Protein AF-A0A4V1WMA1-F1 (afdb_monomer_lite)

pLDDT: mean 70.3, std 22.21, range [37.41, 98.38]

Secondary structure (DSSP, 8-state):
-HHHHHHHHHHHHHHHHHHHHHHHHHHHHHHHHHHHHHHHHHHHHHHHHHHHHHHHHHHHHHHHHHHHHS-HHHHHHHHHHS-GGGHHHHHHHHHHHHTHHHHHHH----------------------------------------------------------------------------------

Organism: Alternaria alternata (NCBI:txid5599)

Foldseek 3Di:
DVVVVVVVVVVVVVVVVVVVVVVVVVVVVVVVVVVVVVVVVVVVVVVVVVVVVVVVVVVLVVVLVVLCPDDPVVNVVVLVVDPPVCNVVSVVSNVVCVPVVCVVVVPDPDDDDDDDDDDDDDDDDDDDDDDDDDDDDDDDDDDDDPDDDDDDDDDDDDDPDPPPDPDPDDDDDDDDDDDDDDDDDDDD

Radius of gyration: 40.9 Å; chains: 1; bounding box: 59×103×130 Å

Structure (mmCIF, N/CA/C/O backbone):
data_AF-A0A4V1WMA1-F1
#
_entry.id   AF-A0A4V1WMA1-F1
#
loop_
_atom_site.group_PDB
_atom_site.id
_atom_site.type_symbol
_atom_site.label_atom_id
_atom_site.label_alt_id
_atom_site.label_comp_id
_atom_site.label_asym_id
_atom_site.label_entity_id
_atom_site.label_seq_id
_atom_site.pdbx_PDB_ins_code
_atom_site.Cartn_x
_atom_site.Cartn_y
_atom_site.Cartn_z
_atom_site.occupancy
_atom_site.B_iso_or_equiv
_atom_site.auth_seq_id
_atom_site.auth_comp_id
_atom_site.auth_asym_id
_atom_site.auth_atom_id
_atom_site.pdbx_PDB_model_num
ATOM 1 N N . MET A 1 1 ? 30.259 -1.701 -61.313 1.00 63.50 1 MET A N 1
ATOM 2 C CA . MET A 1 1 ? 28.932 -1.577 -60.671 1.00 63.50 1 MET A CA 1
ATOM 3 C C . MET A 1 1 ? 28.841 -2.384 -59.375 1.00 63.50 1 MET A C 1
ATOM 5 O O . MET A 1 1 ? 28.648 -1.763 -58.346 1.00 63.50 1 MET A O 1
ATOM 9 N N . ALA A 1 2 ? 29.121 -3.696 -59.353 1.00 82.12 2 ALA A N 1
ATOM 10 C CA . ALA A 1 2 ? 28.972 -4.526 -58.140 1.00 82.12 2 ALA A CA 1
ATOM 11 C C . ALA A 1 2 ? 29.712 -4.043 -56.864 1.00 82.12 2 ALA A C 1
ATOM 13 O O . ALA A 1 2 ? 29.161 -4.135 -55.771 1.00 82.12 2 ALA A O 1
ATOM 14 N N . CYS A 1 3 ? 30.933 -3.502 -56.976 1.00 87.00 3 CYS A N 1
ATOM 15 C CA . CYS A 1 3 ? 31.682 -3.020 -55.804 1.00 87.00 3 CYS A CA 1
ATOM 16 C C . CYS A 1 3 ? 31.090 -1.745 -55.182 1.00 87.00 3 CYS A C 1
ATOM 18 O O . CYS A 1 3 ? 31.170 -1.555 -53.973 1.00 87.00 3 CYS A O 1
ATOM 20 N N . GLU A 1 4 ? 30.496 -0.874 -55.998 1.00 91.19 4 GLU A N 1
ATOM 21 C CA . GLU A 1 4 ? 29.894 0.375 -55.524 1.00 91.19 4 GLU A CA 1
ATOM 22 C C . GLU A 1 4 ? 28.575 0.099 -54.794 1.00 91.19 4 GLU A C 1
ATOM 24 O O . GLU A 1 4 ? 28.323 0.656 -53.728 1.00 91.19 4 GLU A O 1
ATOM 29 N N . ASP A 1 5 ? 27.772 -0.829 -55.319 1.00 93.69 5 ASP A N 1
ATOM 30 C CA . ASP A 1 5 ? 26.532 -1.268 -54.676 1.00 93.69 5 ASP A CA 1
ATOM 31 C C . ASP A 1 5 ? 26.807 -1.998 -53.357 1.00 93.69 5 ASP A C 1
ATOM 33 O O . ASP A 1 5 ? 26.099 -1.789 -52.369 1.00 93.69 5 ASP A O 1
ATOM 37 N N . PHE A 1 6 ? 27.870 -2.810 -53.310 1.00 92.81 6 PHE A N 1
ATOM 38 C CA . PHE A 1 6 ? 28.337 -3.424 -52.069 1.00 92.81 6 PHE A CA 1
ATOM 39 C C . PHE A 1 6 ? 28.750 -2.366 -51.038 1.00 92.81 6 PHE A C 1
ATOM 41 O O . PHE A 1 6 ? 28.281 -2.413 -49.902 1.00 92.81 6 PHE A O 1
ATOM 48 N N . ALA A 1 7 ? 29.563 -1.382 -51.434 1.00 94.19 7 ALA A N 1
ATOM 49 C CA . ALA A 1 7 ? 30.006 -0.315 -50.538 1.00 94.19 7 ALA A CA 1
ATOM 50 C C . ALA A 1 7 ? 28.827 0.508 -49.991 1.00 94.19 7 ALA A C 1
ATOM 52 O O . ALA A 1 7 ? 28.778 0.784 -48.793 1.00 94.19 7 ALA A O 1
ATOM 53 N N . LYS A 1 8 ? 27.840 0.841 -50.833 1.00 94.94 8 LYS A N 1
ATOM 54 C CA . LYS A 1 8 ? 26.621 1.550 -50.408 1.00 94.94 8 LYS A CA 1
ATOM 55 C C . LYS A 1 8 ? 25.816 0.747 -49.389 1.00 94.94 8 LYS A C 1
ATOM 57 O O . LYS A 1 8 ? 25.424 1.298 -48.363 1.00 94.94 8 LYS A O 1
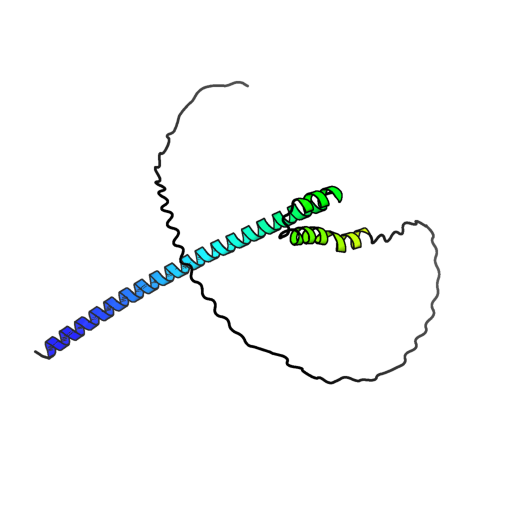ATOM 62 N N . ARG A 1 9 ? 25.601 -0.550 -49.637 1.00 95.19 9 ARG A N 1
ATOM 63 C CA . ARG A 1 9 ? 24.884 -1.430 -48.696 1.00 95.19 9 ARG A CA 1
ATOM 64 C C . ARG A 1 9 ? 25.627 -1.562 -47.373 1.00 95.19 9 ARG A C 1
ATOM 66 O O . ARG A 1 9 ? 25.014 -1.405 -46.327 1.00 95.19 9 ARG A O 1
ATOM 73 N N . PHE A 1 10 ? 26.939 -1.779 -47.421 1.00 95.12 10 PHE A N 1
ATOM 74 C CA . PHE A 1 10 ? 27.767 -1.902 -46.226 1.00 95.12 10 PHE A CA 1
ATOM 75 C C . PHE A 1 10 ? 27.739 -0.628 -45.367 1.00 95.12 10 PHE A C 1
ATOM 77 O O . PHE A 1 10 ? 27.522 -0.706 -44.160 1.00 95.12 10 PHE A O 1
ATOM 84 N N . LEU A 1 11 ? 27.880 0.550 -45.985 1.00 95.94 11 LEU A N 1
ATOM 85 C CA . LEU A 1 11 ? 27.784 1.830 -45.278 1.00 95.94 11 LEU A CA 1
ATOM 86 C C . LEU A 1 11 ? 26.381 2.074 -44.704 1.00 95.94 11 LEU A C 1
ATOM 88 O O . LEU A 1 11 ? 26.272 2.554 -43.579 1.00 95.94 11 LEU A O 1
ATOM 92 N N . SER A 1 12 ? 25.319 1.700 -45.427 1.00 95.69 12 SER A N 1
ATOM 93 C CA . SER A 1 12 ? 23.941 1.776 -44.916 1.00 95.69 12 SER A CA 1
ATOM 94 C C . SER A 1 12 ? 23.766 0.926 -43.659 1.00 95.69 12 SER A C 1
ATOM 96 O O . SER A 1 12 ? 23.258 1.416 -42.654 1.00 95.69 12 SER A O 1
ATOM 98 N N . THR A 1 13 ? 24.261 -0.315 -43.679 1.00 95.75 13 THR A N 1
ATOM 99 C CA . THR A 1 13 ? 24.211 -1.211 -42.518 1.00 95.75 13 THR A CA 1
ATOM 100 C C . THR A 1 13 ? 24.979 -0.642 -41.326 1.00 95.75 13 THR A C 1
ATOM 102 O O . THR A 1 13 ? 24.485 -0.712 -40.206 1.00 95.75 13 THR A O 1
ATOM 105 N N . ILE A 1 14 ? 26.152 -0.031 -41.532 1.00 95.44 14 ILE A N 1
ATOM 106 C CA . ILE A 1 14 ? 26.901 0.610 -40.436 1.00 95.44 14 ILE A CA 1
ATOM 107 C C . ILE A 1 14 ? 26.080 1.731 -39.792 1.00 95.44 14 ILE A C 1
ATOM 109 O O . ILE A 1 14 ? 25.994 1.793 -38.567 1.00 95.44 14 ILE A O 1
ATOM 113 N N . VAL A 1 15 ? 25.459 2.595 -40.599 1.00 96.19 15 VAL A N 1
ATOM 114 C CA . VAL A 1 15 ? 24.640 3.706 -40.090 1.0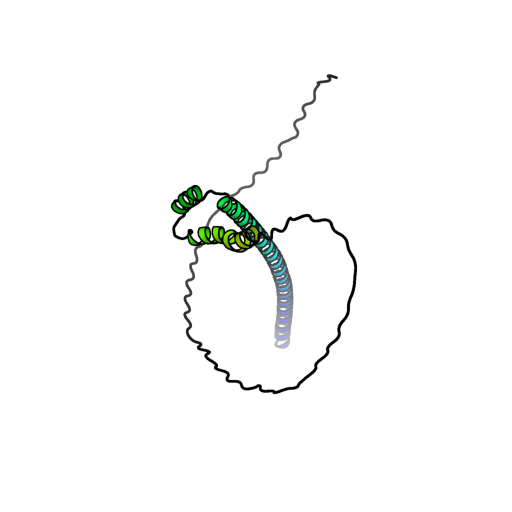0 96.19 15 VAL A CA 1
ATOM 115 C C . VAL A 1 15 ? 23.418 3.189 -39.330 1.00 96.19 15 VAL A C 1
ATOM 117 O O . VAL A 1 15 ? 23.070 3.732 -38.284 1.00 96.19 15 VAL A O 1
ATOM 120 N N . GLU A 1 16 ? 22.768 2.134 -39.821 1.00 95.81 16 GLU A N 1
ATOM 121 C CA . GLU A 1 16 ? 21.647 1.493 -39.125 1.00 95.81 16 GLU A CA 1
ATOM 122 C C . GLU A 1 16 ? 22.074 0.889 -37.783 1.00 95.81 16 GLU A C 1
ATOM 124 O O . GLU A 1 16 ? 21.405 1.114 -36.775 1.00 95.81 16 GLU A O 1
ATOM 129 N N . VAL A 1 17 ? 23.217 0.197 -37.739 1.00 95.62 17 VAL A N 1
ATOM 130 C CA . VAL A 1 17 ? 23.768 -0.359 -36.495 1.00 95.62 17 VAL A CA 1
ATOM 131 C C . VAL A 1 17 ? 24.098 0.757 -35.501 1.00 95.62 17 VAL A C 1
ATOM 133 O O . VAL A 1 17 ? 23.729 0.649 -34.333 1.00 95.62 17 VAL A O 1
ATOM 136 N N . GLN A 1 18 ? 24.714 1.854 -35.947 1.00 93.94 18 GLN A N 1
ATOM 137 C CA . GLN A 1 18 ? 25.008 3.008 -35.088 1.00 93.94 18 GLN A CA 1
ATOM 138 C C . GLN A 1 18 ? 23.734 3.614 -34.491 1.00 93.94 18 GLN A C 1
ATOM 140 O O . GLN A 1 18 ? 23.645 3.761 -33.274 1.00 93.94 18 GLN A O 1
ATOM 145 N N . LYS A 1 19 ? 22.713 3.862 -35.322 1.00 95.38 19 LYS A N 1
ATOM 146 C CA . LYS A 1 19 ? 21.405 4.351 -34.856 1.00 95.38 19 LYS A CA 1
ATOM 147 C C . LYS A 1 19 ? 20.755 3.392 -33.861 1.00 95.38 19 LYS A C 1
ATOM 149 O O . LYS A 1 19 ? 20.202 3.830 -32.859 1.00 95.38 19 LYS A O 1
ATOM 154 N N . SER A 1 20 ? 20.829 2.085 -34.114 1.00 92.50 20 SER A N 1
ATOM 155 C CA . SER A 1 20 ? 20.287 1.085 -33.188 1.00 92.50 20 SER A CA 1
ATOM 156 C C . SER A 1 20 ? 21.012 1.091 -31.838 1.00 92.50 20 SER A C 1
ATOM 158 O O . SER A 1 20 ? 20.370 0.928 -30.803 1.00 92.50 20 SER A O 1
ATOM 160 N N . GLY A 1 21 ? 22.324 1.353 -31.837 1.00 94.19 21 GLY A N 1
ATOM 161 C CA . GLY A 1 21 ? 23.121 1.511 -30.623 1.00 94.19 21 GLY A CA 1
ATOM 162 C C . GLY A 1 21 ? 22.699 2.729 -29.801 1.00 94.19 21 GLY A C 1
ATOM 163 O O . GLY A 1 21 ? 22.509 2.607 -28.593 1.00 94.19 21 GLY A O 1
ATOM 164 N N . GLU A 1 22 ? 22.476 3.873 -30.452 1.00 94.31 22 GLU A N 1
ATOM 165 C CA . GLU A 1 22 ? 21.991 5.097 -29.795 1.00 94.31 22 GLU A CA 1
ATOM 166 C C . GLU A 1 22 ? 20.606 4.895 -29.161 1.00 94.31 22 GLU A C 1
ATOM 168 O O . GLU A 1 22 ? 20.395 5.241 -27.996 1.00 94.31 22 GLU A O 1
ATOM 173 N N . VAL A 1 23 ? 19.674 4.272 -29.892 1.00 94.88 23 VAL A N 1
ATOM 174 C CA . VAL A 1 23 ? 18.326 3.963 -29.382 1.00 94.88 23 VAL A CA 1
ATOM 175 C C . VAL A 1 23 ? 18.390 2.989 -28.205 1.00 94.88 23 VAL A C 1
ATOM 177 O O . VAL A 1 23 ? 17.691 3.182 -27.211 1.00 94.88 23 VAL A O 1
ATOM 180 N N . HIS A 1 24 ? 19.245 1.966 -28.278 1.00 95.12 24 HIS A N 1
ATOM 181 C CA . HIS A 1 24 ? 19.445 1.024 -27.178 1.00 95.12 24 HIS A CA 1
ATOM 182 C C . HIS A 1 24 ? 20.001 1.721 -25.926 1.00 95.12 24 HIS A C 1
ATOM 184 O O . HIS A 1 24 ? 19.529 1.470 -24.817 1.00 95.12 24 HIS A O 1
ATOM 190 N N . GLU A 1 25 ? 20.969 2.629 -26.079 1.00 96.19 25 GLU A N 1
ATOM 191 C CA . GLU A 1 25 ? 21.512 3.398 -24.955 1.00 96.19 25 GLU A CA 1
ATOM 192 C C . GLU A 1 25 ? 20.450 4.309 -24.320 1.00 96.19 25 GLU A C 1
ATOM 194 O O . GLU A 1 25 ? 20.334 4.364 -23.092 1.00 96.19 25 GLU A O 1
ATOM 199 N N . GLN A 1 26 ? 19.650 4.999 -25.137 1.00 96.56 26 GLN A N 1
ATOM 200 C CA . GLN A 1 26 ? 18.552 5.829 -24.645 1.00 96.56 26 GLN A CA 1
ATOM 201 C C . GLN A 1 26 ? 17.504 4.988 -23.906 1.00 96.56 26 GLN A C 1
ATOM 203 O O . GLN A 1 26 ? 17.129 5.334 -22.785 1.00 96.56 26 GLN A O 1
ATOM 208 N N . SER A 1 27 ? 17.098 3.857 -24.483 1.00 95.56 27 SER A N 1
ATOM 209 C CA . SER A 1 27 ? 16.158 2.927 -23.852 1.00 95.56 27 SER A CA 1
ATOM 210 C C . SER A 1 27 ? 16.684 2.419 -22.506 1.00 95.56 27 SER A C 1
ATOM 212 O O . SER A 1 27 ? 15.938 2.381 -21.529 1.00 95.56 27 SER A O 1
ATOM 214 N N . GLY A 1 28 ? 17.985 2.127 -22.401 1.00 97.50 28 GLY A N 1
ATOM 215 C CA . GLY A 1 28 ? 18.614 1.749 -21.134 1.00 97.50 28 GLY A CA 1
ATOM 216 C C . GLY A 1 28 ? 18.552 2.850 -20.066 1.00 97.50 28 GLY A C 1
ATOM 217 O O . GLY A 1 28 ? 18.298 2.563 -18.894 1.00 97.50 28 GLY A O 1
ATOM 218 N N . LYS A 1 29 ? 18.736 4.119 -20.453 1.00 97.62 29 LYS A N 1
ATOM 219 C CA . LYS A 1 29 ? 18.612 5.271 -19.538 1.00 97.62 29 LYS A CA 1
ATOM 220 C C . LYS A 1 29 ? 17.173 5.463 -19.062 1.00 97.62 29 LYS A C 1
ATOM 222 O O . LYS A 1 29 ? 16.952 5.689 -17.873 1.00 97.62 29 LYS A O 1
ATOM 227 N N . GLU A 1 30 ? 16.206 5.353 -19.969 1.00 97.88 30 GLU A N 1
ATOM 228 C CA . GLU A 1 30 ? 14.779 5.459 -19.649 1.00 97.88 30 GLU A CA 1
ATOM 229 C C . GLU A 1 30 ? 14.319 4.320 -18.733 1.00 97.88 30 GLU A C 1
ATOM 231 O O . GLU A 1 30 ? 13.640 4.576 -17.739 1.00 97.88 30 GLU A O 1
ATOM 236 N N . LEU A 1 31 ? 14.762 3.086 -18.995 1.00 97.75 31 LEU A N 1
ATOM 237 C CA . LEU A 1 31 ? 14.479 1.935 -18.138 1.00 97.75 31 LEU A CA 1
ATOM 238 C C . LEU A 1 31 ? 15.027 2.144 -16.724 1.00 97.75 31 LEU A C 1
ATOM 240 O O . LEU A 1 31 ? 14.313 1.923 -15.747 1.00 97.75 31 LEU A O 1
ATOM 244 N N . LYS A 1 32 ? 16.272 2.618 -16.606 1.00 98.12 32 LYS A N 1
ATOM 245 C CA . LYS A 1 32 ? 16.881 2.899 -15.302 1.00 98.12 32 LYS A CA 1
ATOM 246 C C . LYS A 1 32 ? 16.113 3.979 -14.539 1.00 98.12 32 LYS A C 1
ATOM 248 O O . LYS A 1 32 ? 15.835 3.807 -13.357 1.00 98.12 32 LYS A O 1
ATOM 253 N N . LYS A 1 33 ? 15.717 5.058 -15.219 1.00 98.25 33 LYS A N 1
ATOM 254 C CA . LYS A 1 33 ? 14.887 6.114 -14.625 1.00 98.25 33 LYS A CA 1
ATOM 255 C C . LYS A 1 33 ? 13.541 5.562 -14.141 1.00 98.25 33 LYS A C 1
ATOM 257 O O . LYS A 1 33 ? 13.136 5.851 -13.020 1.00 98.25 33 LYS A O 1
ATOM 262 N N . CYS A 1 34 ? 12.878 4.743 -14.955 1.00 97.50 34 CYS A N 1
ATOM 263 C CA . CYS A 1 34 ? 11.616 4.104 -14.585 1.00 97.50 34 CYS A CA 1
ATOM 264 C C . CYS A 1 34 ? 11.779 3.206 -13.347 1.00 97.50 34 CYS A C 1
ATOM 266 O O . CYS A 1 34 ? 10.955 3.255 -12.436 1.00 97.50 34 CYS A O 1
ATOM 268 N N . GLN A 1 35 ? 12.876 2.448 -13.266 1.00 98.19 35 GLN A N 1
ATOM 269 C CA . GLN A 1 35 ? 13.189 1.614 -12.106 1.00 98.19 35 GLN A CA 1
ATOM 270 C C . GLN A 1 35 ? 13.410 2.446 -10.831 1.00 98.19 35 GLN A C 1
ATOM 272 O O . GLN A 1 35 ? 12.887 2.096 -9.774 1.00 98.19 35 GLN A O 1
ATOM 277 N N . GLU A 1 36 ? 14.140 3.560 -10.921 1.00 98.31 36 GLU A N 1
ATOM 278 C CA . GLU A 1 36 ? 14.366 4.474 -9.792 1.00 98.31 36 GLU A CA 1
ATOM 279 C C . GLU A 1 36 ? 13.058 5.126 -9.306 1.00 98.31 36 GLU A C 1
ATOM 281 O O . GLU A 1 36 ? 12.806 5.215 -8.100 1.00 98.31 36 GLU A O 1
ATOM 286 N N . GLU A 1 37 ? 12.191 5.553 -10.227 1.00 98.31 37 GLU A N 1
ATOM 287 C CA . GLU A 1 37 ? 10.876 6.117 -9.899 1.00 98.31 37 GLU A CA 1
ATOM 288 C C . GLU A 1 37 ? 9.949 5.078 -9.257 1.00 98.31 37 GLU A C 1
ATOM 290 O O . GLU A 1 37 ? 9.273 5.383 -8.267 1.00 98.31 37 GLU A O 1
ATOM 295 N N . HIS A 1 38 ? 9.952 3.848 -9.775 1.00 98.25 38 HIS A N 1
ATOM 296 C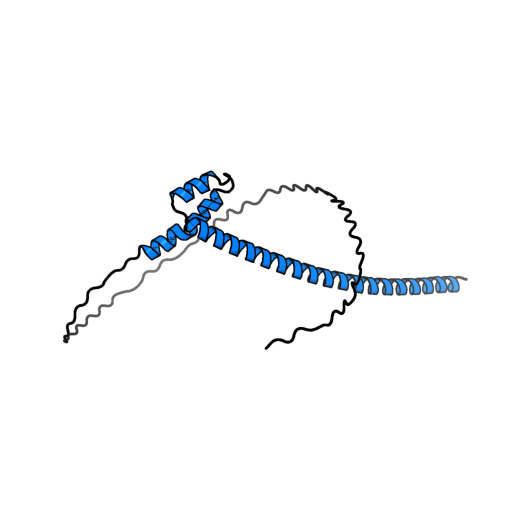 CA . HIS A 1 38 ? 9.197 2.737 -9.209 1.00 98.25 38 HIS A CA 1
ATOM 297 C C . HIS A 1 38 ? 9.645 2.412 -7.779 1.00 98.25 38 HIS A C 1
ATOM 299 O O . HIS A 1 38 ? 8.797 2.269 -6.896 1.00 98.25 38 HIS A O 1
ATOM 305 N N . GLU A 1 39 ? 10.955 2.336 -7.520 1.00 98.38 39 GLU A N 1
ATOM 306 C CA . GLU A 1 39 ? 11.479 2.074 -6.172 1.00 98.38 39 GLU A CA 1
ATOM 307 C C . GLU A 1 39 ? 11.065 3.180 -5.196 1.00 98.38 39 GLU A C 1
ATOM 309 O O . GLU A 1 39 ? 10.517 2.908 -4.127 1.00 98.38 39 GLU A O 1
ATOM 314 N N . LYS A 1 40 ? 11.208 4.447 -5.603 1.00 98.31 40 LYS A N 1
ATOM 315 C CA . LYS A 1 40 ? 10.782 5.596 -4.794 1.00 98.31 40 LYS A CA 1
ATOM 316 C C . LYS A 1 40 ? 9.280 5.579 -4.498 1.00 98.31 40 LYS A C 1
ATOM 318 O O . LYS A 1 40 ? 8.859 5.945 -3.400 1.00 98.31 40 LYS A O 1
ATOM 323 N N . SER A 1 41 ? 8.458 5.206 -5.478 1.00 97.69 41 SER A N 1
ATOM 324 C CA . SER A 1 41 ? 7.011 5.061 -5.290 1.00 97.69 41 SER A CA 1
ATOM 325 C C . SER A 1 41 ? 6.685 3.918 -4.323 1.00 97.69 41 SER A C 1
ATOM 327 O O . SER A 1 41 ? 5.886 4.086 -3.400 1.00 97.69 41 SER A O 1
ATOM 329 N N . SER A 1 42 ? 7.373 2.787 -4.472 1.00 97.88 42 SER A N 1
ATOM 330 C CA . SER A 1 42 ? 7.216 1.608 -3.616 1.00 97.88 42 SER A CA 1
ATOM 331 C C . SER A 1 42 ? 7.585 1.904 -2.163 1.00 97.88 42 SER A C 1
ATOM 333 O O . SER A 1 42 ? 6.869 1.503 -1.247 1.00 97.88 42 SER A O 1
ATOM 335 N N . GLU A 1 43 ? 8.657 2.661 -1.929 1.00 98.25 43 GLU A N 1
ATOM 336 C CA . GLU A 1 43 ? 9.054 3.085 -0.585 1.00 98.25 43 GLU A CA 1
ATOM 337 C C . GLU A 1 43 ? 8.003 3.998 0.065 1.00 98.25 43 GLU A C 1
ATOM 339 O O . GLU A 1 43 ? 7.649 3.811 1.232 1.00 98.25 43 GLU A O 1
ATOM 344 N N . LYS A 1 44 ? 7.437 4.946 -0.694 1.00 98.12 44 LYS A N 1
ATOM 345 C CA . LYS A 1 44 ? 6.334 5.791 -0.206 1.00 98.12 44 LYS A CA 1
ATOM 346 C C . LYS A 1 44 ? 5.108 4.963 0.168 1.00 98.12 44 LYS A C 1
ATOM 348 O O . LYS A 1 44 ? 4.512 5.215 1.215 1.00 98.12 44 LYS A O 1
ATOM 353 N N . LEU A 1 45 ? 4.743 3.988 -0.665 1.00 97.62 45 LEU A N 1
ATOM 354 C CA . LEU A 1 45 ? 3.624 3.091 -0.389 1.00 97.62 45 LEU A CA 1
ATOM 355 C C . LEU A 1 45 ? 3.874 2.284 0.889 1.00 97.62 45 LEU A C 1
ATOM 357 O O . LEU A 1 45 ? 3.008 2.248 1.760 1.00 97.62 45 LEU A O 1
ATOM 361 N N . ARG A 1 46 ? 5.075 1.714 1.045 1.00 97.81 46 ARG A N 1
ATOM 362 C CA . ARG A 1 46 ? 5.474 0.973 2.251 1.00 97.81 46 ARG A CA 1
ATOM 363 C C . ARG A 1 46 ? 5.316 1.825 3.511 1.00 97.81 46 ARG A C 1
ATOM 365 O O . ARG A 1 46 ? 4.631 1.414 4.442 1.00 97.81 46 ARG A O 1
ATOM 372 N N . LYS A 1 47 ? 5.838 3.055 3.496 1.00 97.88 47 LYS A N 1
ATOM 373 C CA . LYS A 1 47 ? 5.703 3.999 4.616 1.00 97.88 47 LYS A CA 1
ATOM 374 C C . LYS A 1 47 ? 4.243 4.372 4.905 1.00 97.88 47 LYS A C 1
ATOM 376 O O . LYS A 1 47 ? 3.856 4.519 6.061 1.00 97.88 47 LYS A O 1
ATOM 381 N N . SER A 1 48 ? 3.423 4.531 3.866 1.00 95.06 48 SER A N 1
ATOM 382 C CA . SER A 1 48 ? 1.991 4.806 4.029 1.00 95.06 48 SER A CA 1
ATOM 383 C C . SER A 1 48 ? 1.259 3.635 4.687 1.00 95.06 48 SER A C 1
ATOM 385 O O . SER A 1 48 ? 0.391 3.860 5.530 1.00 95.06 48 SER A O 1
ATOM 387 N N . ILE A 1 49 ? 1.613 2.398 4.327 1.00 95.56 49 ILE A N 1
ATOM 388 C CA . ILE A 1 49 ? 1.054 1.183 4.929 1.00 95.56 49 ILE A CA 1
ATOM 389 C C . ILE A 1 49 ? 1.455 1.087 6.404 1.00 95.56 49 ILE A C 1
ATOM 391 O O . ILE A 1 49 ? 0.586 0.874 7.243 1.00 95.56 49 ILE A O 1
ATOM 395 N N . GLU A 1 50 ? 2.727 1.311 6.740 1.00 96.06 50 GLU A N 1
ATOM 396 C CA . GLU A 1 50 ? 3.209 1.310 8.132 1.00 96.06 50 GLU A CA 1
ATOM 397 C C . GLU A 1 50 ? 2.481 2.354 8.996 1.00 96.06 50 GLU A C 1
ATOM 399 O O . GLU A 1 50 ? 2.067 2.074 10.125 1.00 96.06 50 GLU A O 1
ATOM 404 N N . ASN A 1 51 ? 2.260 3.555 8.452 1.00 94.94 51 ASN A N 1
ATOM 405 C CA . ASN A 1 51 ? 1.495 4.592 9.139 1.00 94.94 51 ASN A CA 1
ATOM 406 C C . ASN A 1 51 ? 0.034 4.171 9.360 1.00 94.94 51 ASN A C 1
ATOM 408 O O . ASN A 1 51 ? -0.503 4.342 10.453 1.00 94.94 51 ASN A O 1
ATOM 412 N N . LEU A 1 52 ? -0.606 3.582 8.345 1.00 93.56 52 LEU A N 1
ATOM 413 C CA . LEU A 1 52 ? -1.975 3.081 8.465 1.00 93.56 52 LEU A CA 1
ATOM 414 C C . LEU A 1 52 ? -2.079 1.958 9.503 1.00 93.56 52 LEU A C 1
ATOM 416 O O . LEU A 1 52 ? -2.980 1.987 10.336 1.00 93.56 52 LEU A O 1
ATOM 420 N N . GLN A 1 53 ? -1.141 1.013 9.502 1.00 92.50 53 GLN A N 1
ATOM 421 C CA . GLN A 1 53 ? -1.066 -0.048 10.508 1.00 92.50 53 GLN A CA 1
ATOM 422 C C . GLN A 1 53 ? -0.915 0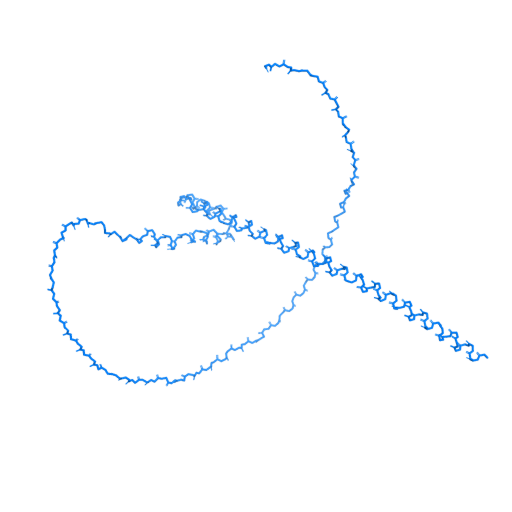.524 11.921 1.00 92.50 53 GLN A C 1
ATOM 424 O O . GLN A 1 53 ? -1.573 0.050 12.845 1.00 92.50 53 GLN A O 1
ATOM 429 N N . THR A 1 54 ? -0.109 1.576 12.081 1.00 90.81 54 THR A N 1
ATOM 430 C CA . THR A 1 54 ? 0.057 2.264 13.368 1.00 90.81 54 THR A CA 1
ATOM 431 C C . THR A 1 54 ? -1.250 2.912 13.827 1.00 90.81 54 THR A C 1
ATOM 433 O O . THR A 1 54 ? -1.659 2.703 14.964 1.00 90.81 54 THR A O 1
ATOM 436 N N . MET A 1 55 ? -1.956 3.628 12.943 1.00 89.38 55 MET A N 1
ATOM 437 C CA . MET A 1 55 ? -3.260 4.225 13.270 1.00 89.38 55 MET A CA 1
ATOM 438 C C . MET A 1 55 ? -4.312 3.170 13.625 1.00 89.38 55 MET A C 1
ATOM 440 O O . MET A 1 55 ? -5.047 3.341 14.593 1.00 89.38 55 MET A O 1
ATOM 444 N N . ILE A 1 56 ? -4.373 2.065 12.872 1.00 85.06 56 ILE A N 1
ATOM 445 C CA . ILE A 1 56 ? -5.282 0.947 13.166 1.00 85.06 56 ILE A CA 1
ATOM 446 C C . ILE A 1 56 ? -4.984 0.377 14.552 1.00 85.06 56 ILE A C 1
ATOM 448 O O . ILE A 1 56 ? -5.913 0.139 15.320 1.00 85.06 56 ILE A O 1
ATOM 452 N N . LYS A 1 57 ? -3.703 0.193 14.885 1.00 85.25 57 LYS A N 1
ATOM 453 C CA . LYS A 1 57 ? -3.286 -0.318 16.190 1.00 85.25 57 LYS A CA 1
ATOM 454 C C . LYS A 1 57 ? -3.717 0.613 17.326 1.00 85.25 57 LYS A C 1
ATOM 456 O O . LYS A 1 57 ? -4.346 0.138 18.263 1.00 85.25 57 LYS A O 1
ATOM 461 N N . CYS A 1 58 ? -3.447 1.915 17.217 1.00 82.69 58 CYS A N 1
ATOM 462 C CA . CYS A 1 58 ? -3.868 2.892 18.227 1.00 82.69 58 CYS A CA 1
ATOM 463 C C . CYS A 1 58 ? -5.393 2.914 18.397 1.00 82.69 58 CYS 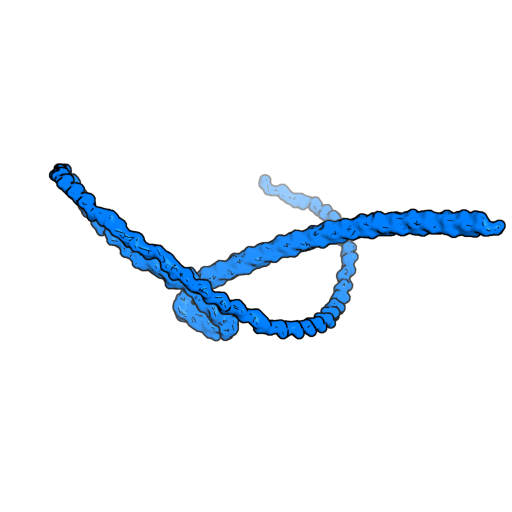A C 1
ATOM 465 O O . CYS A 1 58 ? -5.884 2.843 19.515 1.00 82.69 58 CYS A O 1
ATOM 467 N N . ASN A 1 59 ? -6.150 2.913 17.297 1.00 85.81 59 ASN A N 1
ATOM 468 C CA . ASN A 1 59 ? -7.612 2.888 17.363 1.00 85.81 59 ASN A CA 1
ATOM 469 C C . ASN A 1 59 ? -8.146 1.602 18.013 1.00 85.81 59 ASN A C 1
ATOM 471 O O . ASN A 1 59 ? -9.152 1.641 18.719 1.00 85.81 59 ASN A O 1
ATOM 475 N N . ALA A 1 60 ? -7.504 0.459 17.753 1.00 84.75 60 ALA A N 1
ATOM 476 C CA . ALA A 1 60 ? -7.873 -0.807 18.373 1.00 84.75 60 ALA A CA 1
ATOM 477 C C . ALA A 1 60 ? -7.609 -0.785 19.886 1.00 84.75 60 ALA A C 1
ATOM 479 O O . ALA A 1 60 ? -8.470 -1.226 20.644 1.00 84.75 60 ALA A O 1
ATOM 480 N N . GLU A 1 61 ? -6.470 -0.232 20.316 1.00 86.50 61 GLU A N 1
ATOM 481 C CA . GLU A 1 61 ? -6.123 -0.028 21.730 1.00 86.50 61 GLU A CA 1
ATOM 482 C C . GLU A 1 61 ? -7.126 0.918 22.419 1.00 86.50 61 GLU A C 1
ATOM 484 O O . GLU A 1 61 ? -7.705 0.559 23.443 1.00 86.50 61 GLU A O 1
ATOM 489 N N . ASP A 1 62 ? -7.436 2.067 21.813 1.00 87.44 62 ASP A N 1
ATOM 490 C CA . ASP A 1 62 ? -8.404 3.034 22.352 1.00 87.44 62 ASP A CA 1
ATOM 491 C C . ASP A 1 62 ? -9.811 2.430 22.488 1.00 87.44 62 ASP A C 1
ATOM 493 O O . ASP A 1 62 ? -10.494 2.597 23.506 1.00 87.44 62 ASP A O 1
ATOM 497 N N . LEU A 1 63 ? -10.263 1.702 21.463 1.00 85.12 63 LEU A N 1
ATOM 498 C CA . LEU A 1 63 ? -11.565 1.039 21.486 1.00 85.12 63 LEU A CA 1
ATOM 499 C C . LEU A 1 63 ? -11.588 -0.088 22.525 1.00 85.12 63 LEU A C 1
ATOM 501 O O . LEU A 1 63 ? -12.604 -0.294 23.193 1.00 85.12 63 LEU A O 1
ATOM 505 N N . GLN A 1 64 ? -10.479 -0.808 22.686 1.00 86.06 64 GLN A N 1
ATOM 506 C CA . GLN A 1 64 ? -10.345 -1.858 23.685 1.00 86.06 64 GLN A CA 1
ATOM 507 C C . GLN A 1 64 ? -10.464 -1.282 25.097 1.00 86.06 64 GLN A C 1
ATOM 509 O O . GLN A 1 64 ? -11.254 -1.787 25.902 1.00 86.06 64 GLN A O 1
ATOM 514 N N . ASP A 1 65 ? -9.752 -0.192 25.362 1.00 86.50 65 ASP A N 1
ATOM 515 C CA . ASP A 1 65 ? -9.796 0.533 26.626 1.00 86.50 65 ASP A CA 1
ATOM 516 C C . ASP A 1 65 ? -11.203 1.062 26.921 1.00 86.50 65 ASP A C 1
ATOM 518 O O . ASP A 1 65 ? -11.713 0.896 28.034 1.00 86.50 65 ASP A O 1
ATOM 522 N N . PHE A 1 66 ? -11.873 1.638 25.920 1.00 87.50 66 PHE A N 1
ATOM 523 C CA . PHE A 1 66 ? -13.257 2.090 26.043 1.00 87.50 66 PHE A CA 1
ATOM 524 C C . PHE A 1 66 ? -14.193 0.945 26.447 1.00 87.50 66 PHE A C 1
ATOM 526 O O . PHE A 1 66 ? -14.879 1.038 27.467 1.00 87.50 66 PHE A O 1
ATOM 533 N N . VAL A 1 67 ? -14.193 -0.155 25.687 1.00 85.81 67 VAL A N 1
ATOM 534 C CA . VAL A 1 67 ? -15.090 -1.300 25.913 1.00 85.81 67 VAL A CA 1
ATOM 535 C C . VAL A 1 67 ? -14.849 -1.932 27.287 1.00 85.81 67 VAL A C 1
ATOM 537 O O . VAL A 1 67 ? -15.794 -2.335 27.974 1.00 85.81 67 VAL A O 1
ATOM 540 N N . GLN A 1 68 ? -13.598 -1.985 27.735 1.00 81.69 68 GLN A N 1
ATOM 541 C CA . GLN A 1 68 ? -13.245 -2.561 29.031 1.00 81.69 68 GLN A CA 1
ATOM 542 C C . GLN A 1 68 ? -13.601 -1.655 30.214 1.00 81.69 68 GLN A C 1
ATOM 544 O O . GLN A 1 68 ? -13.857 -2.166 31.304 1.00 81.69 68 GLN A O 1
ATOM 549 N N . ASN A 1 69 ? -13.724 -0.347 30.010 1.00 87.00 69 ASN A N 1
ATOM 550 C CA . ASN A 1 69 ? -14.190 0.578 31.044 1.00 87.00 69 ASN A CA 1
ATOM 551 C C . ASN A 1 69 ? -15.725 0.644 31.163 1.00 87.00 69 ASN A C 1
ATOM 553 O O . ASN A 1 69 ? -16.246 1.216 32.121 1.00 87.00 69 ASN A O 1
ATOM 557 N N . LEU A 1 70 ? -16.471 0.039 30.232 1.00 86.81 70 LEU A N 1
ATOM 558 C CA . LEU A 1 70 ? -17.929 -0.048 30.322 1.00 86.81 70 LEU A CA 1
ATOM 559 C C . LEU A 1 70 ? -18.378 -1.018 31.423 1.00 86.81 70 LEU A C 1
ATOM 561 O O . LEU A 1 70 ? -17.788 -2.085 31.619 1.00 86.81 70 LEU A O 1
ATOM 565 N N . THR A 1 71 ? -19.490 -0.685 32.083 1.00 89.25 71 THR A N 1
ATOM 566 C CA . THR A 1 71 ? -20.182 -1.601 33.000 1.00 89.25 71 THR A CA 1
ATOM 567 C C . THR A 1 71 ? -20.799 -2.777 32.229 1.00 89.25 71 THR A C 1
ATOM 569 O O . THR A 1 71 ? -21.088 -2.646 31.037 1.00 89.25 71 THR A O 1
ATOM 572 N N . PRO A 1 72 ? -21.062 -3.925 32.882 1.00 86.50 72 PRO A N 1
ATOM 573 C CA . PRO A 1 72 ? -21.662 -5.085 32.218 1.00 86.50 72 PRO A CA 1
ATOM 574 C C . PRO A 1 72 ? -22.998 -4.794 31.515 1.00 86.50 72 PRO A C 1
ATOM 576 O O . PRO A 1 72 ? -23.278 -5.375 30.469 1.00 86.50 72 PRO A O 1
ATOM 579 N N . ASP A 1 73 ? -23.807 -3.883 32.061 1.00 90.88 73 ASP A N 1
ATOM 580 C CA . ASP A 1 73 ? -25.089 -3.500 31.462 1.00 90.88 73 ASP A CA 1
ATOM 581 C C . ASP A 1 73 ? -24.895 -2.664 30.193 1.00 90.88 73 ASP A C 1
ATOM 583 O O . ASP A 1 73 ? -25.462 -3.004 29.156 1.00 90.88 73 ASP A O 1
ATOM 587 N N . HIS A 1 74 ? -24.011 -1.660 30.228 1.00 90.19 74 HIS A N 1
ATOM 588 C CA . HIS A 1 74 ? -23.679 -0.869 29.039 1.00 90.19 74 HIS A CA 1
ATOM 589 C C . HIS A 1 74 ? -22.994 -1.712 27.952 1.00 90.19 74 HIS A C 1
ATOM 591 O O . HIS A 1 74 ? -23.211 -1.474 26.767 1.00 90.19 74 HIS A O 1
ATOM 597 N N . ARG A 1 75 ? -22.201 -2.731 28.324 1.00 89.69 75 ARG A N 1
ATOM 598 C CA . ARG A 1 75 ? -21.610 -3.673 27.356 1.00 89.69 75 ARG A CA 1
ATOM 599 C C . ARG A 1 75 ? -22.678 -4.472 26.613 1.00 89.69 75 ARG A C 1
ATOM 601 O O . ARG A 1 75 ? -22.576 -4.598 25.400 1.00 89.69 75 ARG A O 1
ATOM 608 N N . ARG A 1 76 ? -23.700 -4.975 27.316 1.00 88.88 76 ARG A N 1
ATOM 609 C CA . ARG A 1 76 ? -24.817 -5.712 26.695 1.00 88.88 76 ARG A CA 1
ATOM 610 C C . ARG A 1 76 ? -25.660 -4.834 25.780 1.00 88.88 76 ARG A C 1
ATOM 612 O O . ARG A 1 76 ? -26.091 -5.291 24.727 1.00 88.88 76 ARG A O 1
ATOM 619 N N . GLU A 1 77 ? -25.897 -3.587 26.176 1.00 92.75 77 GLU A N 1
ATOM 620 C CA . GLU A 1 77 ? -26.599 -2.624 25.326 1.00 92.75 77 GLU A CA 1
ATOM 621 C C . GLU A 1 77 ? -25.799 -2.331 24.050 1.00 92.75 77 GLU A C 1
ATOM 623 O O . GLU A 1 77 ? -26.344 -2.426 22.952 1.00 92.75 77 GLU A O 1
ATOM 628 N N . LEU A 1 78 ? -24.492 -2.076 24.183 1.00 90.31 78 LEU A N 1
ATOM 629 C CA . LEU A 1 78 ? -23.591 -1.856 23.052 1.00 90.31 78 LEU A CA 1
ATOM 630 C C . LEU A 1 78 ? -23.523 -3.078 22.123 1.00 90.31 78 LEU A C 1
ATOM 632 O O . LEU A 1 78 ? -23.622 -2.925 20.910 1.00 90.31 78 LEU A O 1
ATOM 636 N N . GLU A 1 79 ? -23.425 -4.289 22.673 1.00 91.12 79 GLU A N 1
ATOM 637 C CA . GLU A 1 79 ? -23.444 -5.549 21.915 1.00 91.12 79 GLU A CA 1
ATOM 638 C C . GLU A 1 79 ? -24.721 -5.711 21.074 1.00 91.12 79 GLU A C 1
ATOM 640 O O . GLU A 1 79 ? -24.667 -6.199 19.943 1.00 91.12 79 GLU A O 1
ATOM 645 N N . GLY A 1 80 ? -25.864 -5.252 21.597 1.00 91.44 80 GLY A N 1
ATOM 646 C CA . GLY A 1 80 ? -27.147 -5.251 20.890 1.00 91.44 80 GLY A CA 1
ATOM 647 C C . GLY A 1 80 ? -27.216 -4.278 19.709 1.00 91.44 80 GLY A C 1
ATOM 648 O O . GLY A 1 80 ? -28.060 -4.453 18.829 1.00 91.44 80 GLY A O 1
ATOM 649 N N . LEU A 1 81 ? -26.331 -3.276 19.667 1.00 92.88 81 LEU A N 1
ATOM 650 C CA . LEU A 1 81 ? -26.209 -2.311 18.570 1.00 92.88 81 LEU A CA 1
ATOM 651 C C . LEU A 1 81 ? -25.168 -2.732 17.521 1.00 92.88 81 LEU A C 1
ATOM 653 O O . LEU A 1 81 ? -25.162 -2.191 16.414 1.00 92.88 81 LEU A O 1
ATOM 657 N N . ILE A 1 82 ? -24.294 -3.687 17.849 1.00 90.38 82 ILE A N 1
ATOM 658 C CA . ILE A 1 82 ? -23.230 -4.150 16.958 1.00 90.38 82 ILE A CA 1
ATOM 659 C C . ILE A 1 82 ? -23.798 -5.146 15.931 1.00 90.38 82 ILE A C 1
ATOM 661 O O . ILE A 1 82 ? -24.472 -6.111 16.304 1.00 90.38 82 ILE A O 1
ATOM 665 N N . PRO A 1 83 ? -23.520 -4.961 14.626 1.00 93.69 83 PRO A N 1
ATOM 666 C CA . PRO A 1 83 ? -23.890 -5.922 13.592 1.00 93.69 83 PRO A CA 1
ATOM 667 C C . PRO A 1 83 ? -23.370 -7.333 13.891 1.00 93.69 83 PRO A C 1
ATOM 669 O O . PRO A 1 83 ? -22.234 -7.506 14.325 1.00 93.69 83 PRO A O 1
ATOM 672 N N . LYS A 1 84 ? -24.167 -8.368 13.591 1.00 91.62 84 LYS A N 1
ATOM 673 C CA . LYS A 1 84 ? -23.817 -9.774 13.892 1.00 91.62 84 LYS A CA 1
ATOM 674 C C . LYS A 1 84 ? -22.452 -10.207 13.348 1.00 91.62 84 LYS A C 1
ATOM 676 O O . LYS A 1 84 ? -21.755 -10.967 13.999 1.00 91.62 84 LYS A O 1
ATOM 681 N N . ASN A 1 85 ? -22.051 -9.704 12.181 1.00 91.00 85 ASN A N 1
ATOM 682 C CA . ASN A 1 85 ? -20.754 -10.002 11.563 1.00 91.00 85 ASN A CA 1
ATOM 683 C C . ASN A 1 85 ? -19.554 -9.326 12.258 1.00 91.00 85 ASN A C 1
ATOM 685 O O . ASN A 1 85 ? -18.420 -9.570 11.865 1.00 91.00 85 ASN A O 1
ATOM 689 N N . GLN A 1 86 ? -19.794 -8.460 13.244 1.00 87.75 86 GLN A N 1
ATOM 690 C CA . GLN A 1 86 ? -18.776 -7.753 14.025 1.00 87.75 86 GLN A CA 1
ATOM 691 C C . GLN A 1 86 ? -18.813 -8.122 15.517 1.00 87.75 86 GLN A C 1
ATOM 693 O O . GLN A 1 86 ? -17.962 -7.666 16.281 1.00 87.75 86 GLN A O 1
ATOM 698 N N . GLN A 1 87 ? -19.765 -8.960 15.941 1.00 88.62 87 GLN A N 1
ATOM 699 C CA . GLN A 1 87 ? -19.872 -9.396 17.335 1.00 88.62 87 GLN A CA 1
ATOM 700 C C . GLN A 1 87 ? -18.662 -10.231 17.769 1.00 88.62 87 GLN A C 1
ATOM 702 O O . GLN A 1 87 ? -18.177 -10.051 18.882 1.00 88.62 87 GLN A O 1
ATOM 707 N N . ASP A 1 88 ? -18.105 -11.060 16.881 1.00 87.94 88 ASP A N 1
ATOM 708 C CA . ASP A 1 88 ? -16.900 -11.847 17.179 1.00 87.94 88 ASP A CA 1
ATOM 709 C C . ASP A 1 88 ? -15.712 -10.956 17.569 1.00 87.94 88 ASP A C 1
ATOM 711 O O . ASP A 1 88 ? -15.058 -11.207 18.583 1.00 87.94 88 ASP A O 1
ATOM 715 N N . LEU A 1 89 ? -15.495 -9.865 16.825 1.00 83.75 89 LEU A N 1
ATOM 716 C CA . LEU A 1 89 ? -14.450 -8.881 17.117 1.00 83.75 89 LEU A CA 1
ATOM 717 C C . LEU A 1 89 ? -14.701 -8.185 18.462 1.00 83.75 89 LEU A C 1
ATOM 719 O O . LEU A 1 89 ? -13.793 -8.044 19.277 1.00 83.75 89 LEU A O 1
ATOM 723 N N . PHE A 1 90 ? -15.946 -7.795 18.736 1.00 86.12 90 PHE A N 1
ATOM 724 C CA . PHE A 1 90 ? -16.317 -7.199 20.020 1.00 86.12 90 PHE A CA 1
ATOM 725 C C . PHE A 1 90 ? -16.048 -8.147 21.203 1.00 86.12 90 PHE A C 1
ATOM 727 O O . PHE A 1 90 ? -15.498 -7.739 22.230 1.00 86.12 90 PHE A O 1
ATOM 734 N N . HIS A 1 91 ? -16.371 -9.433 21.054 1.00 85.88 91 HIS A N 1
ATOM 735 C CA . HIS A 1 91 ? -16.084 -10.450 22.064 1.00 85.88 91 HIS A CA 1
ATOM 736 C C . HIS A 1 91 ? -14.586 -10.713 22.238 1.00 85.88 91 HIS A C 1
ATOM 738 O O . HIS A 1 91 ? -14.135 -10.955 23.360 1.00 85.88 91 HIS A O 1
ATOM 744 N N . GLU A 1 92 ? -13.804 -10.662 21.163 1.00 82.62 92 GLU A N 1
ATOM 745 C CA . GLU A 1 92 ? -12.346 -10.764 21.222 1.00 82.62 92 GLU A CA 1
ATOM 746 C C . GLU A 1 92 ? -11.743 -9.626 22.058 1.00 82.62 92 GLU A C 1
ATOM 748 O O . GLU A 1 92 ? -10.983 -9.881 22.995 1.00 82.62 92 GLU A O 1
ATOM 753 N N . MET A 1 93 ? -12.175 -8.384 21.829 1.00 78.94 93 MET A N 1
ATOM 754 C CA . MET A 1 93 ? -11.707 -7.210 22.581 1.00 78.94 93 MET A CA 1
ATOM 755 C C . MET A 1 93 ? -12.003 -7.292 24.088 1.00 78.94 93 MET A C 1
ATOM 757 O O . MET A 1 93 ? -11.207 -6.838 24.919 1.00 78.94 93 MET A O 1
ATOM 761 N N . LEU A 1 94 ? -13.121 -7.923 24.459 1.00 77.50 94 LEU A N 1
ATOM 762 C CA . LEU A 1 94 ? -13.468 -8.208 25.853 1.00 77.50 94 LEU A CA 1
ATOM 763 C C . LEU A 1 94 ? -12.571 -9.288 26.479 1.00 77.50 94 LEU A C 1
ATOM 765 O O . LEU A 1 94 ? -12.241 -9.192 27.664 1.00 77.50 94 LEU A O 1
ATOM 769 N N . LYS A 1 95 ? -12.154 -10.301 25.707 1.00 72.56 95 LYS A N 1
ATOM 770 C CA . LYS A 1 95 ? -11.323 -11.413 26.200 1.00 72.56 95 LYS A CA 1
ATOM 771 C C . LYS A 1 95 ? -9.908 -10.981 26.573 1.00 72.56 95 LYS A C 1
ATOM 773 O O . LYS A 1 95 ? -9.395 -11.481 27.571 1.00 72.56 95 LYS A O 1
ATOM 778 N N . VAL A 1 96 ? -9.307 -10.042 25.838 1.00 61.75 96 VAL A N 1
ATOM 779 C CA . VAL A 1 96 ? -7.880 -9.678 25.971 1.00 61.75 96 VAL A CA 1
ATOM 780 C C . VAL A 1 96 ? -7.501 -9.095 27.353 1.00 61.75 96 VAL A C 1
ATOM 782 O O . VAL A 1 96 ? -6.348 -9.228 27.752 1.00 61.75 96 VAL A O 1
ATOM 785 N N . ARG A 1 97 ? -8.439 -8.554 28.152 1.00 60.09 97 ARG A N 1
ATOM 786 C CA . ARG A 1 97 ? -8.202 -8.264 29.592 1.00 60.09 97 ARG A CA 1
ATOM 787 C C . ARG A 1 97 ? -8.785 -9.318 30.555 1.00 60.09 97 ARG A C 1
ATOM 789 O O . ARG A 1 97 ? -8.422 -9.346 31.723 1.00 60.09 97 ARG A O 1
ATOM 796 N N . SER A 1 98 ? -9.656 -10.230 30.114 1.00 59.91 98 SER A N 1
ATOM 797 C CA . SER A 1 98 ? -10.441 -11.074 31.036 1.00 59.91 98 SER A CA 1
ATOM 798 C C . SER A 1 98 ? -9.747 -12.334 31.581 1.00 59.91 98 SER A C 1
ATOM 800 O O . SER A 1 98 ? -10.238 -12.891 32.552 1.00 59.91 98 SER A O 1
ATOM 802 N N . THR A 1 99 ? -8.627 -12.809 31.030 1.00 57.69 99 THR A N 1
ATOM 803 C CA . THR A 1 99 ? -7.980 -14.052 31.520 1.00 57.69 99 THR A CA 1
ATOM 804 C C . THR A 1 99 ? -6.681 -13.800 32.282 1.00 57.69 99 THR A C 1
ATOM 806 O O . THR A 1 99 ? -6.548 -14.231 33.426 1.00 57.69 99 THR A O 1
ATOM 809 N N . GLU A 1 100 ? -5.744 -13.044 31.711 1.00 51.97 100 GLU A N 1
ATOM 810 C CA . GLU A 1 100 ? -4.432 -12.791 32.329 1.00 51.97 100 GLU A CA 1
ATOM 811 C C . GLU A 1 100 ? -4.474 -11.731 33.449 1.00 51.97 100 GLU A C 1
ATOM 813 O O . GLU A 1 100 ? -3.693 -11.787 34.401 1.00 51.97 100 GLU A O 1
ATOM 818 N N . GLU A 1 101 ? -5.355 -10.730 33.338 1.00 55.75 101 GLU A N 1
ATOM 819 C CA . GLU A 1 101 ? -5.485 -9.658 34.337 1.00 55.75 101 GLU A CA 1
ATOM 820 C C . GLU A 1 101 ? -6.297 -10.121 35.548 1.00 55.75 101 GLU A C 1
ATOM 822 O O . GLU A 1 101 ? -5.942 -9.792 36.675 1.00 55.75 101 GLU A O 1
ATOM 827 N N . ILE A 1 102 ? -7.307 -10.980 35.344 1.00 57.62 102 ILE A N 1
ATOM 828 C CA . ILE A 1 102 ? -7.996 -11.668 36.443 1.00 57.62 102 ILE A CA 1
ATOM 829 C C . ILE A 1 102 ? -7.003 -12.540 37.215 1.00 57.62 102 ILE A C 1
ATOM 831 O O . ILE A 1 102 ? -6.974 -12.454 38.437 1.00 57.62 102 ILE A O 1
ATOM 835 N N . LEU A 1 103 ? -6.134 -13.308 36.547 1.00 57.75 103 LEU A N 1
ATOM 836 C CA . LEU A 1 103 ? -5.091 -14.098 37.220 1.00 57.75 103 LEU A CA 1
ATOM 837 C C . LEU A 1 103 ? -4.110 -13.223 38.023 1.00 57.75 103 LEU A C 1
ATOM 839 O O . LEU A 1 103 ? -3.823 -13.533 39.175 1.00 57.75 103 LEU A O 1
ATOM 843 N N . ARG A 1 104 ? -3.654 -12.087 37.477 1.00 60.81 104 ARG A N 1
ATOM 844 C CA . ARG A 1 104 ? -2.774 -11.148 38.203 1.00 60.81 104 ARG A CA 1
ATOM 845 C C . ARG A 1 104 ? -3.455 -10.432 39.372 1.00 60.81 104 ARG A C 1
ATOM 847 O O . ARG A 1 104 ? -2.817 -10.236 40.400 1.00 60.81 104 ARG A O 1
ATOM 854 N N . LEU A 1 105 ? -4.716 -10.029 39.223 1.00 57.50 105 LEU A N 1
ATOM 855 C CA . LEU A 1 105 ? -5.476 -9.319 40.259 1.00 57.50 105 LEU A CA 1
ATOM 856 C C . LEU A 1 105 ? -6.035 -10.262 41.340 1.00 57.50 105 LEU A C 1
ATOM 858 O O . LEU A 1 105 ? -6.310 -9.811 42.449 1.00 57.50 105 LEU A O 1
ATOM 862 N N . THR A 1 106 ? -6.195 -11.558 41.044 1.00 54.12 106 THR A N 1
ATOM 863 C CA . THR A 1 106 ? -6.656 -12.583 42.003 1.00 54.12 106 THR A CA 1
ATOM 864 C C . THR A 1 106 ? -5.524 -13.363 42.674 1.00 54.12 106 THR A C 1
ATOM 866 O O . THR A 1 106 ? -5.777 -14.030 43.678 1.00 54.12 106 THR A O 1
ATOM 869 N N . SER A 1 107 ? -4.273 -13.228 42.219 1.00 56.03 107 SER A N 1
ATOM 870 C CA . SER A 1 107 ? -3.084 -13.634 42.982 1.00 56.03 107 SER A CA 1
ATOM 871 C C . SER A 1 107 ? -2.851 -12.691 44.171 1.00 56.03 107 SER A C 1
ATOM 873 O O . SER A 1 107 ? -1.902 -11.912 44.219 1.00 56.03 107 SER A O 1
ATOM 875 N N . HIS A 1 108 ? -3.738 -12.762 45.161 1.00 47.91 108 HIS A N 1
ATOM 876 C CA . HIS A 1 108 ? -3.505 -12.221 46.490 1.00 47.91 108 HIS A CA 1
ATOM 877 C C . HIS A 1 108 ? -2.666 -13.229 47.283 1.00 47.91 108 HIS A C 1
ATOM 879 O O . HIS A 1 108 ? -3.208 -14.173 47.850 1.00 47.91 108 HIS A O 1
ATOM 885 N N . GLU A 1 109 ? -1.348 -13.036 47.348 1.00 47.00 109 GLU A N 1
ATOM 886 C CA . GLU A 1 109 ? -0.543 -13.657 48.403 1.00 47.00 109 GLU A CA 1
ATOM 887 C C . GLU A 1 109 ? -0.318 -12.618 49.502 1.00 47.00 109 GLU A C 1
ATOM 889 O O . GLU A 1 109 ? 0.668 -11.885 49.547 1.00 47.00 109 GLU A O 1
ATOM 894 N N . GLY A 1 110 ? -1.327 -12.491 50.362 1.00 48.25 110 GLY A N 1
ATOM 895 C CA . GLY A 1 110 ? -1.186 -11.794 51.625 1.00 48.25 110 GLY A CA 1
ATOM 896 C C . GLY A 1 110 ? -0.333 -12.617 52.583 1.00 48.25 110 GLY A C 1
ATOM 897 O O . GLY A 1 110 ? -0.675 -13.759 52.871 1.00 48.25 110 GLY A O 1
ATOM 898 N N . LYS A 1 111 ? 0.717 -12.003 53.131 1.00 45.09 111 LYS A N 1
ATOM 899 C CA . LYS A 1 111 ? 1.116 -12.162 54.536 1.00 45.09 111 LYS A CA 1
ATOM 900 C C . LYS A 1 111 ? 1.691 -10.843 55.039 1.00 45.09 111 LYS A C 1
ATOM 902 O O . LYS A 1 111 ? 2.883 -10.581 54.929 1.00 45.09 111 LYS A O 1
ATOM 907 N N . GLY A 1 112 ? 0.810 -10.010 55.580 1.00 42.12 112 GLY A N 1
ATOM 908 C CA . GLY A 1 112 ? 1.187 -9.167 56.700 1.00 42.12 112 GLY A CA 1
ATOM 909 C C . GLY A 1 112 ? 0.995 -9.996 57.961 1.00 42.12 112 GLY A C 1
ATOM 910 O O . GLY A 1 112 ? -0.116 -10.450 58.202 1.00 42.12 112 GLY A O 1
ATOM 911 N N . GLU A 1 113 ? 2.066 -10.214 58.711 1.00 42.94 113 GLU A N 1
ATOM 912 C CA . GLU A 1 113 ? 2.038 -10.255 60.170 1.00 42.94 113 GLU A CA 1
ATOM 913 C C . GLU A 1 113 ? 3.463 -9.995 60.667 1.00 42.94 113 GLU A C 1
ATOM 915 O O . GLU A 1 113 ? 4.436 -10.623 60.251 1.00 42.94 113 GLU A O 1
ATOM 920 N N . ASP A 1 114 ? 3.536 -8.948 61.470 1.00 46.44 114 ASP A N 1
ATOM 921 C CA . ASP A 1 114 ? 4.693 -8.348 62.101 1.00 46.44 114 ASP A CA 1
ATOM 922 C C . ASP A 1 114 ? 4.908 -9.090 63.427 1.00 46.44 114 ASP A C 1
ATOM 924 O O . ASP A 1 114 ? 4.043 -9.014 64.294 1.00 46.44 114 ASP A O 1
ATOM 928 N N . GLU A 1 115 ? 6.016 -9.818 63.599 1.00 43.91 115 GLU A N 1
ATOM 929 C CA . GLU A 1 115 ? 6.492 -10.221 64.928 1.00 43.91 115 GLU A CA 1
ATOM 930 C C . GLU A 1 115 ? 8.018 -10.086 65.032 1.00 43.91 115 GLU A C 1
ATOM 932 O O . GLU A 1 115 ? 8.808 -10.787 64.396 1.00 43.91 115 GLU A O 1
ATOM 937 N N . HIS A 1 116 ? 8.427 -9.159 65.896 1.00 45.94 116 HIS A N 1
ATOM 938 C CA . HIS A 1 116 ? 9.757 -9.071 66.481 1.00 45.94 116 HIS A CA 1
ATOM 939 C C . HIS A 1 116 ? 10.030 -10.257 67.428 1.00 45.94 116 HIS A C 1
ATOM 941 O O . HIS A 1 116 ? 9.360 -10.362 68.448 1.00 45.94 116 HIS A O 1
ATOM 947 N N . ALA A 1 117 ? 11.081 -11.050 67.173 1.00 38.94 117 ALA A N 1
ATOM 948 C CA . ALA A 1 117 ? 11.960 -11.702 68.173 1.00 38.94 117 ALA A CA 1
ATOM 949 C C . ALA A 1 117 ? 13.027 -12.544 67.433 1.00 38.94 117 ALA A C 1
ATOM 951 O O . ALA A 1 117 ? 12.706 -13.504 66.749 1.00 38.94 117 ALA A O 1
ATOM 952 N N . SER A 1 118 ? 14.299 -12.138 67.359 1.00 44.69 118 SER A N 1
ATOM 953 C CA . SER A 1 118 ? 15.367 -12.494 68.313 1.00 44.69 118 SER A CA 1
ATOM 954 C C . SER A 1 118 ? 15.304 -13.931 68.855 1.00 44.69 118 SER A C 1
ATOM 956 O O . SER A 1 118 ? 14.580 -14.180 69.813 1.00 44.69 118 SER A O 1
ATOM 958 N N . SER A 1 119 ? 16.142 -14.837 68.337 1.00 44.56 119 SER A N 1
ATOM 959 C CA . SER A 1 119 ? 17.296 -15.400 69.071 1.00 44.56 119 SER A CA 1
ATOM 960 C C . SER A 1 119 ? 17.910 -16.631 68.384 1.00 44.56 119 SER A C 1
ATOM 962 O O . SER A 1 119 ? 17.277 -17.345 67.618 1.00 44.56 119 SER A O 1
ATOM 964 N N . ASP A 1 120 ? 19.194 -16.777 68.688 1.00 44.31 120 ASP A N 1
ATOM 965 C CA . ASP A 1 120 ? 20.267 -17.642 68.198 1.00 44.31 120 ASP A CA 1
ATOM 966 C C . ASP A 1 120 ? 20.100 -19.165 68.473 1.00 44.31 120 ASP A C 1
ATOM 968 O O . ASP A 1 120 ? 19.209 -19.595 69.199 1.00 44.31 120 ASP A O 1
ATOM 972 N N . GLU A 1 121 ? 21.080 -19.925 67.964 1.00 41.69 121 GLU A N 1
ATOM 973 C CA . GLU A 1 121 ? 21.515 -21.301 68.283 1.00 41.69 121 GLU A CA 1
ATOM 974 C C . GLU A 1 121 ? 21.112 -22.519 67.408 1.00 41.69 121 GLU A C 1
ATOM 976 O O . GLU A 1 121 ? 20.066 -23.141 67.539 1.00 41.69 121 GLU A O 1
ATOM 981 N N . LYS A 1 122 ? 22.110 -22.931 66.600 1.00 47.12 122 LYS A N 1
ATOM 982 C CA . LYS A 1 122 ? 22.752 -24.267 66.491 1.00 47.12 122 LYS A CA 1
ATOM 983 C C . LYS A 1 122 ? 21.882 -25.543 66.392 1.00 47.12 122 LYS A C 1
ATOM 985 O O . LYS A 1 122 ? 21.305 -25.984 67.372 1.00 47.12 122 LYS A O 1
ATOM 990 N N . GLN A 1 123 ? 22.093 -26.338 65.336 1.00 43.91 123 GLN A N 1
ATOM 991 C CA . GLN A 1 123 ? 23.058 -27.463 65.305 1.00 43.91 123 GLN A CA 1
ATOM 992 C C . GLN A 1 123 ? 22.972 -28.270 63.995 1.00 43.91 123 GLN A C 1
ATOM 994 O O . GLN A 1 123 ? 21.933 -28.382 63.356 1.00 43.91 123 GLN A O 1
ATOM 999 N N . ALA A 1 124 ? 24.122 -28.836 63.626 1.00 46.12 124 ALA A N 1
ATOM 1000 C CA . ALA A 1 124 ? 24.364 -29.703 62.483 1.00 46.12 124 ALA A CA 1
ATOM 1001 C C . ALA A 1 124 ? 23.753 -31.108 62.639 1.00 46.12 124 ALA A C 1
ATOM 1003 O O . ALA A 1 124 ? 23.742 -31.650 63.741 1.00 46.12 124 ALA A O 1
ATOM 1004 N N . SER A 1 125 ? 23.418 -31.765 61.522 1.00 49.59 125 SER A N 1
ATOM 1005 C CA . SER A 1 125 ? 23.698 -33.199 61.364 1.00 49.59 125 SER A CA 1
ATOM 1006 C C . SER A 1 125 ? 23.670 -33.636 59.899 1.00 49.59 125 SER A C 1
ATOM 1008 O O . SER A 1 125 ? 22.711 -33.407 59.170 1.00 49.59 125 SER A O 1
ATOM 1010 N N . VAL A 1 126 ? 24.770 -34.267 59.506 1.00 50.53 126 VAL A N 1
ATOM 1011 C CA . VAL A 1 126 ? 25.080 -34.883 58.215 1.00 50.53 126 VAL A CA 1
ATOM 1012 C C . VAL A 1 126 ? 24.329 -36.206 58.070 1.00 50.53 126 VAL A C 1
ATOM 1014 O O . VAL A 1 126 ? 24.360 -37.022 58.995 1.00 50.53 126 VAL A O 1
ATOM 1017 N N . LYS A 1 127 ? 23.784 -36.496 56.880 1.00 51.53 127 LYS A N 1
ATOM 1018 C CA . LYS A 1 127 ? 23.842 -37.866 56.350 1.00 51.53 127 LYS A CA 1
ATOM 1019 C C . LYS A 1 127 ? 23.648 -37.937 54.839 1.00 51.53 127 LYS A C 1
ATOM 1021 O O . LYS A 1 127 ? 22.532 -37.872 54.334 1.00 51.53 127 LYS A O 1
ATOM 1026 N N . ASP A 1 128 ? 24.766 -38.163 54.164 1.00 49.03 128 ASP A N 1
ATOM 1027 C CA . ASP A 1 128 ? 24.845 -38.727 52.825 1.00 49.03 128 ASP A CA 1
ATOM 1028 C C . ASP A 1 128 ? 24.142 -40.088 52.748 1.00 49.03 128 ASP A C 1
ATOM 1030 O O . ASP A 1 128 ? 24.245 -40.915 53.668 1.00 49.03 128 ASP A O 1
ATOM 1034 N N . LYS A 1 129 ? 23.511 -40.362 51.603 1.00 55.91 129 LYS A N 1
ATOM 1035 C CA . LYS A 1 129 ? 23.453 -41.718 51.050 1.00 55.91 129 LYS A CA 1
ATOM 1036 C C . LYS A 1 129 ? 23.197 -41.702 49.543 1.00 55.91 129 LYS A C 1
ATOM 1038 O O . LYS A 1 129 ? 22.063 -41.612 49.088 1.00 55.91 129 LYS A O 1
ATOM 1043 N N . ASP A 1 130 ? 24.293 -41.867 48.812 1.00 54.47 130 ASP A N 1
ATOM 1044 C CA . ASP A 1 130 ? 24.356 -42.386 47.448 1.00 54.47 130 ASP A CA 1
ATOM 1045 C C . ASP A 1 130 ? 23.726 -43.784 47.314 1.00 54.47 130 ASP A C 1
ATOM 1047 O O . ASP A 1 130 ? 23.899 -44.634 48.198 1.00 54.47 130 ASP A O 1
ATOM 1051 N N . ARG A 1 131 ? 23.076 -44.021 46.162 1.00 49.88 131 ARG A N 1
ATOM 1052 C CA . ARG A 1 131 ? 22.926 -45.280 45.379 1.00 49.88 131 ARG A CA 1
ATOM 1053 C C . ARG A 1 131 ? 21.716 -45.113 44.442 1.00 49.88 131 ARG A C 1
ATOM 1055 O O . ARG A 1 131 ? 20.663 -44.728 44.922 1.00 49.88 131 ARG A O 1
ATOM 1062 N N . SER A 1 132 ? 21.711 -45.431 43.150 1.00 53.41 132 SER A N 1
ATOM 1063 C CA . SER A 1 132 ? 22.687 -45.984 42.205 1.00 53.41 132 SER A CA 1
ATOM 1064 C C . SER A 1 132 ? 22.014 -46.027 40.818 1.00 53.41 132 SER A C 1
ATOM 1066 O O . SER A 1 132 ? 20.852 -46.410 40.748 1.00 53.41 132 SER A O 1
ATOM 1068 N N . LEU A 1 133 ? 22.771 -45.670 39.775 1.00 46.66 133 LEU A N 1
ATOM 1069 C CA . LEU A 1 133 ? 22.876 -46.269 38.427 1.00 46.66 133 LEU A CA 1
ATOM 1070 C C . LEU A 1 133 ? 21.631 -46.803 37.677 1.00 46.66 133 LEU A C 1
ATOM 1072 O O . LEU A 1 133 ? 21.043 -47.806 38.065 1.00 46.66 133 LEU A O 1
ATOM 1076 N N . ASP A 1 134 ? 21.418 -46.173 36.513 1.00 47.84 134 ASP A N 1
ATOM 1077 C CA . ASP A 1 134 ? 21.180 -46.717 35.159 1.00 47.84 134 ASP A CA 1
ATOM 1078 C C . ASP A 1 134 ? 20.107 -47.784 34.886 1.00 47.84 134 ASP A C 1
ATOM 1080 O O . ASP A 1 134 ? 20.132 -48.889 35.412 1.00 47.84 134 ASP A O 1
ATOM 1084 N N . THR A 1 135 ? 19.255 -47.476 33.902 1.00 46.22 135 THR A N 1
ATOM 1085 C CA . THR A 1 135 ? 18.965 -48.289 32.693 1.00 46.22 135 THR A CA 1
ATOM 1086 C C . THR A 1 135 ? 18.120 -47.410 31.752 1.00 46.22 135 THR A C 1
ATOM 1088 O O . THR A 1 135 ? 16.980 -47.074 32.044 1.00 46.22 135 THR A O 1
ATOM 1091 N N . SER A 1 136 ? 18.728 -46.744 30.767 1.00 54.66 136 SER A N 1
ATOM 1092 C CA . SER A 1 136 ? 18.749 -47.137 29.347 1.00 54.66 136 SER A CA 1
ATOM 1093 C C . SER A 1 136 ? 17.448 -47.758 28.817 1.00 54.66 136 SER A C 1
ATOM 1095 O O . SER A 1 136 ? 17.172 -48.915 29.132 1.00 54.66 136 SER A O 1
ATOM 1097 N N . SER A 1 137 ? 16.725 -47.037 27.945 1.00 40.53 137 SER A N 1
ATOM 1098 C CA . SER A 1 137 ? 16.193 -47.532 26.652 1.00 40.53 137 SER A CA 1
ATOM 1099 C C . SER A 1 137 ? 15.464 -46.414 25.883 1.00 40.53 137 SER A C 1
ATOM 1101 O O . SER A 1 137 ? 14.347 -46.033 26.213 1.00 40.53 137 SER A O 1
ATOM 1103 N N . SER A 1 138 ? 16.127 -45.908 24.849 1.00 46.47 138 SER A N 1
ATOM 1104 C CA . SER A 1 138 ? 15.550 -45.492 23.555 1.00 46.47 138 SER A CA 1
ATOM 1105 C C . SER A 1 138 ? 16.004 -46.583 22.550 1.00 46.47 138 SER A C 1
ATOM 1107 O O . SER A 1 138 ? 16.995 -47.241 22.902 1.00 46.47 138 SER A O 1
ATOM 1109 N N . PRO A 1 139 ? 15.423 -46.814 21.347 1.00 59.94 139 PRO A N 1
ATOM 1110 C CA . PRO A 1 139 ? 14.703 -45.863 20.477 1.00 59.94 139 PRO A CA 1
ATOM 1111 C C . PRO A 1 139 ? 13.559 -46.494 19.617 1.00 59.94 139 PRO A C 1
ATOM 1113 O O . PRO A 1 139 ? 13.031 -47.538 19.987 1.00 59.94 139 PRO A O 1
ATOM 1116 N N . GLU A 1 140 ? 13.269 -45.851 18.468 1.00 44.94 140 GLU A N 1
ATOM 1117 C CA . GLU A 1 140 ? 12.494 -46.244 17.255 1.00 44.94 140 GLU A CA 1
ATOM 1118 C C . GLU A 1 140 ? 11.083 -45.615 17.184 1.00 44.94 140 GLU A C 1
ATOM 1120 O O . GLU A 1 140 ? 10.246 -45.863 18.046 1.00 44.94 140 GLU A O 1
ATOM 1125 N N . ASP A 1 141 ? 10.815 -44.581 16.371 1.00 49.19 141 ASP A N 1
ATOM 1126 C CA . ASP A 1 141 ? 10.939 -44.363 14.905 1.00 49.19 141 ASP A CA 1
ATOM 1127 C C . ASP A 1 141 ? 9.861 -45.101 14.097 1.00 49.19 141 ASP A C 1
ATOM 1129 O O . ASP A 1 141 ? 9.980 -46.297 13.883 1.00 49.19 141 ASP A O 1
ATOM 1133 N N . GLU A 1 142 ? 8.824 -44.370 13.668 1.00 54.03 142 GLU A N 1
ATOM 1134 C CA . GLU A 1 142 ? 7.953 -44.679 12.521 1.00 54.03 142 GLU A CA 1
ATOM 1135 C C . GLU A 1 142 ? 7.418 -43.330 11.992 1.00 54.03 142 GLU A C 1
ATOM 1137 O O . GLU A 1 142 ? 6.550 -42.680 12.585 1.00 54.03 142 GLU A O 1
ATOM 1142 N N . GLU A 1 143 ? 8.006 -42.892 10.886 1.00 52.72 143 GLU A N 1
ATOM 1143 C CA . GLU A 1 143 ? 7.525 -41.850 9.984 1.00 52.72 143 GLU A CA 1
ATOM 1144 C C . GLU A 1 143 ? 6.171 -42.273 9.374 1.00 52.72 143 GLU A C 1
ATOM 1146 O O . GLU A 1 143 ? 6.093 -43.333 8.755 1.00 52.72 143 GLU A O 1
ATOM 1151 N N . ASP A 1 144 ? 5.121 -41.443 9.452 1.00 51.53 144 ASP A N 1
ATOM 1152 C CA . ASP A 1 144 ? 3.949 -41.592 8.571 1.00 51.53 144 ASP A CA 1
ATOM 1153 C C . ASP A 1 144 ? 3.710 -40.314 7.763 1.00 51.53 144 ASP A C 1
ATOM 1155 O O . ASP A 1 144 ? 3.237 -39.276 8.241 1.00 51.53 144 ASP A O 1
ATOM 1159 N N . ALA A 1 145 ? 4.107 -40.415 6.499 1.00 49.66 145 ALA A N 1
ATOM 1160 C CA . ALA A 1 145 ? 3.950 -39.424 5.461 1.00 49.66 145 ALA A CA 1
ATOM 1161 C C . ALA A 1 145 ? 2.522 -39.467 4.894 1.00 49.66 145 ALA A C 1
ATOM 1163 O O . ALA A 1 145 ? 2.213 -40.246 3.998 1.00 49.66 145 ALA A O 1
ATOM 1164 N N . GLY A 1 146 ? 1.671 -38.544 5.339 1.00 41.12 146 GLY A N 1
ATOM 1165 C CA . GLY A 1 146 ? 0.335 -38.315 4.778 1.00 41.12 146 GLY A CA 1
ATOM 1166 C C . GLY A 1 146 ? 0.224 -37.021 3.968 1.00 41.12 146 GLY A C 1
ATOM 1167 O O . GLY A 1 146 ? -0.635 -36.191 4.254 1.00 41.12 146 GLY A O 1
ATOM 1168 N N . ARG A 1 147 ? 1.097 -36.802 2.977 1.00 42.50 147 ARG A N 1
ATOM 1169 C CA . ARG A 1 147 ? 1.001 -35.665 2.042 1.00 42.50 147 ARG A CA 1
ATOM 1170 C C . ARG A 1 147 ? -0.006 -36.005 0.937 1.00 42.50 147 ARG A C 1
ATOM 1172 O O . ARG A 1 147 ? 0.295 -36.815 0.069 1.00 42.50 147 ARG A O 1
ATOM 1179 N N . SER A 1 148 ? -1.184 -35.384 0.967 1.00 43.81 148 SER A N 1
ATOM 1180 C CA . SER A 1 148 ? -2.130 -35.384 -0.159 1.00 43.81 148 SER A CA 1
ATOM 1181 C C . SER A 1 148 ? -2.099 -34.015 -0.837 1.00 43.81 148 SER A C 1
ATOM 1183 O O . SER A 1 148 ? -2.475 -33.011 -0.237 1.00 43.81 148 SER A O 1
ATOM 1185 N N . GLU A 1 149 ? -1.583 -33.985 -2.064 1.00 45.66 149 GLU A N 1
ATOM 1186 C CA . GLU A 1 149 ? -1.744 -32.881 -3.018 1.00 45.66 149 GLU A CA 1
ATOM 1187 C C . GLU A 1 149 ? -2.974 -33.137 -3.912 1.00 45.66 149 GLU A C 1
ATOM 1189 O O . GLU A 1 149 ? -3.566 -34.214 -3.847 1.00 45.66 149 GLU A O 1
ATOM 1194 N N . SER A 1 150 ? -3.288 -32.156 -4.772 1.00 47.09 150 SER A N 1
ATOM 1195 C CA . SER A 1 150 ? -4.442 -31.982 -5.686 1.00 47.09 150 SER A CA 1
ATOM 1196 C C . SER A 1 150 ? -5.743 -31.539 -4.987 1.00 47.09 150 SER A C 1
ATOM 1198 O O . SER A 1 150 ? -6.179 -32.156 -4.031 1.00 47.09 150 SER A O 1
ATOM 1200 N N . ASP A 1 151 ? -6.360 -30.402 -5.326 1.00 44.06 151 ASP A N 1
ATOM 1201 C CA . ASP A 1 151 ? -6.663 -29.938 -6.681 1.00 44.06 151 ASP A CA 1
ATOM 1202 C C . ASP A 1 151 ? -6.551 -28.422 -6.911 1.00 44.06 151 ASP A C 1
ATOM 1204 O O . ASP A 1 151 ? -6.671 -27.587 -6.016 1.00 44.06 151 ASP A O 1
ATOM 1208 N N . SER A 1 152 ? -6.321 -28.106 -8.184 1.00 48.28 152 SER A N 1
ATOM 1209 C CA . SER A 1 152 ? -6.307 -26.774 -8.778 1.00 48.28 152 SER A CA 1
ATOM 1210 C C . SER A 1 152 ? -7.728 -26.326 -9.124 1.00 48.28 152 SER A C 1
ATOM 1212 O O . SER A 1 152 ? -8.419 -27.044 -9.837 1.00 48.28 152 SER A O 1
ATOM 1214 N N . GLU A 1 153 ? -8.111 -25.098 -8.768 1.00 42.97 153 GLU A N 1
ATOM 1215 C CA . GLU A 1 153 ? -9.125 -24.354 -9.523 1.00 42.97 153 GLU A CA 1
ATOM 1216 C C . GLU A 1 153 ? -8.638 -22.931 -9.807 1.00 42.97 153 GLU A C 1
ATOM 1218 O O . GLU A 1 153 ? -8.461 -22.086 -8.931 1.00 42.97 153 GLU A O 1
ATOM 1223 N N . SER A 1 154 ? -8.380 -22.703 -11.090 1.00 49.00 154 SER A N 1
ATOM 1224 C CA . SER A 1 154 ? -8.142 -21.415 -11.717 1.00 49.00 154 SER A CA 1
ATOM 1225 C C . SER A 1 154 ? -9.481 -20.712 -11.956 1.00 49.00 154 SER A C 1
ATOM 1227 O O . SER A 1 154 ? -10.206 -21.079 -12.879 1.00 49.00 154 SER A O 1
ATOM 1229 N N . GLY A 1 155 ? -9.789 -19.688 -11.163 1.00 38.44 155 GLY A N 1
ATOM 1230 C CA . GLY A 1 155 ? -10.897 -18.762 -11.403 1.00 38.44 155 GLY A CA 1
ATOM 1231 C C . GLY A 1 155 ? -10.359 -17.366 -11.686 1.00 38.44 155 GLY A C 1
ATOM 1232 O O . GLY A 1 155 ? -10.251 -16.547 -10.781 1.00 38.44 155 GLY A O 1
ATOM 1233 N N . GLY A 1 156 ? -9.945 -17.121 -12.929 1.00 43.81 156 GLY A N 1
ATOM 1234 C CA . GLY A 1 156 ? -9.597 -15.786 -13.399 1.00 43.81 156 GLY A CA 1
ATOM 1235 C C . GLY A 1 156 ? -10.856 -15.037 -13.817 1.00 43.81 156 GLY A C 1
ATOM 1236 O O . GLY A 1 156 ? -11.420 -15.341 -14.863 1.00 43.81 156 GLY A O 1
ATOM 1237 N N . GLU A 1 157 ? -11.250 -14.033 -13.041 1.00 45.75 157 GLU A N 1
ATOM 1238 C CA . GLU A 1 157 ? -12.207 -13.016 -13.473 1.00 45.75 157 GLU A CA 1
ATOM 1239 C C . GLU A 1 157 ? -11.489 -11.662 -13.485 1.00 45.75 157 GLU A C 1
ATOM 1241 O O . GLU A 1 157 ? -11.226 -11.043 -12.457 1.00 45.75 157 GLU A O 1
ATOM 1246 N N . ASN A 1 158 ? -11.099 -11.245 -14.691 1.00 47.81 158 ASN A N 1
ATOM 1247 C CA . ASN A 1 158 ? -10.689 -9.880 -14.987 1.00 47.81 158 ASN A CA 1
ATOM 1248 C C . ASN A 1 158 ? -11.952 -9.019 -15.104 1.00 47.81 158 ASN A C 1
ATOM 1250 O O . ASN A 1 158 ? -12.630 -9.079 -16.131 1.00 47.81 158 ASN A O 1
ATOM 1254 N N . GLU A 1 159 ? -12.223 -8.161 -14.123 1.00 45.44 159 GLU A N 1
ATOM 1255 C CA . GLU A 1 159 ? -13.086 -6.995 -14.330 1.00 45.44 159 GLU A CA 1
ATOM 1256 C C . GLU A 1 159 ? -12.228 -5.745 -14.554 1.00 45.44 159 GLU A C 1
ATOM 1258 O O . GLU A 1 159 ? -11.740 -5.092 -13.633 1.00 45.44 159 GLU A O 1
ATOM 1263 N N . ASN A 1 160 ? -12.056 -5.406 -15.834 1.00 46.97 160 ASN A N 1
ATOM 1264 C CA . ASN A 1 160 ? -11.620 -4.086 -16.275 1.00 46.97 160 ASN A CA 1
ATOM 1265 C C . ASN A 1 160 ? -12.762 -3.081 -16.049 1.00 46.97 160 ASN A C 1
ATOM 1267 O O . ASN A 1 160 ? -13.600 -2.870 -16.927 1.00 46.97 160 ASN A O 1
ATOM 1271 N N . GLY A 1 161 ? -12.779 -2.433 -14.887 1.00 38.38 161 GLY A N 1
ATOM 1272 C CA . GLY A 1 161 ? -13.587 -1.243 -14.629 1.00 38.38 161 GLY A CA 1
ATOM 1273 C C . GLY A 1 161 ? -12.763 0.026 -14.838 1.00 38.38 161 GLY A C 1
ATOM 1274 O O . GLY A 1 161 ? -12.142 0.520 -13.903 1.00 38.38 161 GLY A O 1
ATOM 1275 N N . ASN A 1 162 ? -12.746 0.562 -16.062 1.00 49.41 162 ASN A N 1
ATOM 1276 C CA . ASN A 1 162 ? -12.203 1.894 -16.345 1.00 49.41 162 ASN A CA 1
ATOM 1277 C C . ASN A 1 162 ? -13.028 2.959 -15.599 1.00 49.41 162 ASN A C 1
ATOM 1279 O O . ASN A 1 162 ? -14.093 3.365 -16.066 1.00 49.41 162 ASN A O 1
ATOM 1283 N N . ALA A 1 163 ? -12.519 3.441 -14.467 1.00 44.28 163 ALA A N 1
ATOM 1284 C CA . ALA A 1 163 ? -12.984 4.668 -13.833 1.00 44.28 163 ALA A CA 1
ATOM 1285 C C . ALA A 1 163 ? -12.470 5.868 -14.647 1.00 44.28 163 ALA A C 1
ATOM 1287 O O . ALA A 1 163 ? -11.302 6.242 -14.563 1.00 44.28 163 ALA A O 1
ATOM 1288 N N . ASN A 1 164 ? -13.333 6.444 -15.483 1.00 46.38 164 ASN A N 1
ATOM 1289 C CA . ASN A 1 164 ? -13.048 7.687 -16.193 1.00 46.38 164 ASN A CA 1
ATOM 1290 C C . ASN A 1 164 ? -13.577 8.869 -15.367 1.00 46.38 164 ASN A C 1
ATOM 1292 O O . ASN A 1 164 ? -14.662 9.383 -15.626 1.00 46.38 164 ASN A O 1
ATOM 1296 N N . GLU A 1 165 ? -12.811 9.276 -14.358 1.00 45.03 165 GLU A N 1
ATOM 1297 C CA . GLU A 1 165 ? -13.042 10.498 -13.583 1.00 45.03 165 GLU A CA 1
ATOM 1298 C C . GLU A 1 165 ? -12.209 11.619 -14.225 1.00 45.03 165 GLU A C 1
ATOM 1300 O O . GLU A 1 165 ? -11.031 11.817 -13.924 1.00 45.03 165 GLU A O 1
ATOM 1305 N N . SER A 1 166 ? -12.794 12.339 -15.180 1.00 49.19 166 SER A N 1
ATOM 1306 C CA . SER A 1 166 ? -12.201 13.548 -15.752 1.00 49.19 166 SER A CA 1
ATOM 1307 C C . SER A 1 166 ? -12.277 14.700 -14.742 1.00 49.19 166 SER A C 1
ATOM 1309 O O . SER A 1 166 ? -13.186 15.528 -14.800 1.00 49.19 166 SER A O 1
ATOM 1311 N N . GLY A 1 167 ? -11.324 14.744 -13.810 1.00 39.91 167 GLY A N 1
ATOM 1312 C CA . GLY A 1 167 ? -11.098 15.871 -12.905 1.00 39.91 167 GLY A CA 1
ATOM 1313 C C . GLY A 1 167 ? -10.442 17.036 -13.646 1.00 39.91 167 GLY A C 1
ATOM 1314 O O . GLY A 1 167 ? -9.250 17.008 -13.941 1.00 39.91 167 GLY A O 1
ATOM 1315 N N . SER A 1 168 ? -11.231 18.057 -13.976 1.00 49.19 168 SER A N 1
ATOM 1316 C CA . SER A 1 168 ? -10.728 19.338 -14.481 1.00 49.19 168 SER A CA 1
ATOM 1317 C C . SER A 1 168 ? -10.418 20.257 -13.300 1.00 49.19 168 SER A C 1
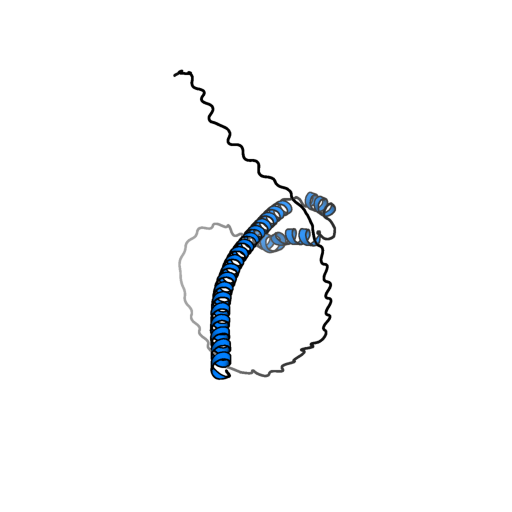ATOM 1319 O O . SER A 1 168 ? -11.245 21.082 -12.931 1.00 49.19 168 SER A O 1
ATOM 1321 N N . GLU A 1 169 ? -9.234 20.129 -12.709 1.00 48.59 169 GLU A N 1
ATOM 1322 C CA . GLU A 1 169 ? -8.729 21.095 -11.725 1.00 48.59 169 GLU A CA 1
ATOM 1323 C C . GLU A 1 169 ? -7.839 22.095 -12.479 1.00 48.59 169 GLU A C 1
ATOM 1325 O O . GLU A 1 169 ? -6.693 21.813 -12.828 1.00 48.59 169 GLU A O 1
ATOM 1330 N N . SER A 1 170 ? -8.410 23.249 -12.834 1.00 55.50 170 SER A N 1
ATOM 1331 C CA . SER A 1 170 ? -7.654 24.378 -13.382 1.00 55.50 170 SER A CA 1
ATOM 1332 C C . SER A 1 170 ? -7.109 25.214 -12.231 1.00 55.50 170 SER A C 1
ATOM 1334 O O . SER A 1 170 ? -7.873 25.862 -11.519 1.00 55.50 170 SER A O 1
ATOM 1336 N N . GLU A 1 171 ? -5.788 25.234 -12.075 1.00 48.12 171 GLU A N 1
ATOM 1337 C CA . GLU A 1 171 ? -5.111 26.175 -11.190 1.00 48.12 171 GLU A CA 1
ATOM 1338 C C . GLU A 1 171 ? -5.116 27.575 -11.814 1.00 48.12 171 GLU A C 1
ATOM 1340 O O . GLU A 1 171 ? -4.404 27.853 -12.781 1.00 48.12 171 GLU A O 1
ATOM 1345 N N . SER A 1 172 ? -5.910 28.484 -11.253 1.00 56.19 172 SER A N 1
ATOM 1346 C CA . SER A 1 172 ? -5.737 29.919 -11.466 1.00 56.19 172 SER A CA 1
ATOM 1347 C C . SER A 1 172 ? -5.113 30.528 -10.219 1.00 56.19 172 SER A C 1
ATOM 1349 O O . SER A 1 172 ? -5.795 30.796 -9.229 1.00 56.19 172 SER A O 1
ATOM 1351 N N . GLY A 1 173 ? -3.801 30.746 -10.284 1.00 48.47 173 GLY A N 1
ATOM 1352 C CA . GLY A 1 173 ? -3.081 31.567 -9.325 1.00 48.47 173 GLY A CA 1
ATOM 1353 C C . GLY A 1 173 ? -3.600 33.004 -9.314 1.00 48.47 173 GLY A C 1
ATOM 1354 O O . GLY A 1 173 ? -4.025 33.548 -10.334 1.00 48.47 173 GLY A O 1
ATOM 1355 N N . SER A 1 174 ? -3.545 33.635 -8.147 1.00 53.12 174 SER A N 1
ATOM 1356 C CA . SER A 1 174 ? -3.567 35.089 -8.010 1.00 53.12 174 SER A CA 1
ATOM 1357 C C . SER A 1 174 ? -2.891 35.471 -6.704 1.00 53.12 174 SER A C 1
ATOM 1359 O O . SER A 1 174 ? -3.450 35.358 -5.615 1.00 53.12 174 SER A O 1
ATOM 1361 N N . GLU A 1 175 ? -1.654 35.926 -6.858 1.00 53.19 175 GLU A N 1
ATOM 1362 C CA . GLU A 1 175 ? -0.916 36.707 -5.879 1.00 53.19 175 GLU A CA 1
ATOM 1363 C C . GLU A 1 175 ? -1.805 37.836 -5.344 1.00 53.19 175 GLU A C 1
ATOM 1365 O O . GLU A 1 175 ? -2.309 38.661 -6.111 1.00 53.19 175 GLU A O 1
ATOM 1370 N N . SER A 1 176 ? -1.999 37.889 -4.027 1.00 52.41 176 SER A N 1
ATOM 1371 C CA . SER A 1 176 ? -2.631 39.037 -3.380 1.00 52.41 176 SER A CA 1
ATOM 1372 C C . SER A 1 176 ? -1.588 39.833 -2.616 1.00 52.41 176 SER A C 1
ATOM 1374 O O . SER A 1 176 ? -0.839 39.329 -1.783 1.00 52.41 176 SER A O 1
ATOM 1376 N N . LYS A 1 177 ? -1.533 41.094 -3.027 1.00 50.38 177 LYS A N 1
ATOM 1377 C CA . LYS A 1 177 ? -0.538 42.111 -2.738 1.00 50.38 177 LYS A CA 1
ATOM 1378 C C . LYS A 1 177 ? -0.544 42.543 -1.276 1.00 50.38 177 LYS A C 1
ATOM 1380 O O . LYS A 1 177 ? -1.572 42.563 -0.608 1.00 50.38 177 LYS A O 1
ATOM 1385 N N . SER A 1 178 ? 0.636 42.984 -0.861 1.00 51.88 178 SER A N 1
ATOM 1386 C CA . SER A 1 178 ? 0.945 43.781 0.320 1.00 51.88 178 SER A CA 1
ATOM 1387 C C . SER A 1 178 ? -0.093 44.884 0.567 1.00 51.88 178 SER A C 1
ATOM 1389 O O . SER A 1 178 ? -0.268 45.771 -0.268 1.00 51.88 178 SER A O 1
ATOM 1391 N N . GLY A 1 179 ? -0.746 44.835 1.728 1.00 42.66 179 GLY A N 1
ATOM 1392 C CA . GLY A 1 179 ? -1.541 45.926 2.284 1.00 42.66 179 GLY A CA 1
ATOM 1393 C C . GLY A 1 179 ? -0.784 46.552 3.447 1.00 42.66 179 GLY A C 1
ATOM 1394 O O . GLY A 1 179 ? -0.712 45.972 4.526 1.00 42.66 179 GLY A O 1
ATOM 1395 N N . SER A 1 180 ? -0.177 47.706 3.191 1.00 50.97 180 SER A N 1
ATOM 1396 C CA . SER A 1 180 ? 0.383 48.592 4.205 1.00 50.97 180 SER A CA 1
ATOM 1397 C C . SER A 1 180 ? -0.751 49.262 4.974 1.00 50.97 180 SER A C 1
ATOM 1399 O O . SER A 1 180 ? -1.500 50.017 4.371 1.00 50.97 180 SER A O 1
ATOM 1401 N N . GLU A 1 181 ? -0.819 49.069 6.286 1.00 50.44 181 GLU A N 1
ATOM 1402 C CA . GLU A 1 181 ? -1.541 49.963 7.196 1.00 50.44 181 GLU A CA 1
ATOM 1403 C C . GLU A 1 181 ? -0.598 50.230 8.378 1.00 50.44 181 GLU A C 1
ATOM 1405 O O . GLU A 1 181 ? -0.339 49.370 9.219 1.00 50.44 181 GLU A O 1
ATOM 1410 N N . SER A 1 182 ? 0.015 51.413 8.368 1.00 48.56 182 SER A N 1
ATOM 1411 C CA . SER A 1 182 ? 0.574 52.035 9.568 1.00 48.56 182 SER A CA 1
ATOM 1412 C C . SER A 1 182 ? -0.548 52.823 10.228 1.00 48.56 182 SER A C 1
ATOM 1414 O O . SER A 1 182 ? -1.302 53.461 9.504 1.00 48.56 182 SER A O 1
ATOM 1416 N N . GLU A 1 183 ? -0.630 52.797 11.560 1.00 44.84 183 GLU A N 1
ATOM 1417 C CA . GLU A 1 183 ? -0.689 53.979 12.440 1.00 44.84 183 GLU A CA 1
ATOM 1418 C C . GLU A 1 183 ? -1.150 53.592 13.865 1.00 44.84 183 GLU A C 1
ATOM 1420 O O . GLU A 1 183 ? -2.246 53.089 14.081 1.00 44.84 183 GLU A O 1
ATOM 1425 N N . SER A 1 184 ? -0.272 53.913 14.823 1.00 48.84 184 SER A N 1
ATOM 1426 C CA . SER A 1 184 ? -0.584 54.660 16.053 1.00 48.84 184 SER A CA 1
ATOM 1427 C C . SER A 1 184 ? -1.394 53.991 17.175 1.00 48.84 184 SER A C 1
ATOM 1429 O O . SER A 1 184 ? -2.616 53.913 17.139 1.00 48.84 184 SER A O 1
ATOM 1431 N N . GLY A 1 185 ? -0.700 53.669 18.274 1.00 37.41 185 GLY A N 1
ATOM 1432 C CA . GLY A 1 185 ? -1.321 53.342 19.560 1.00 37.41 185 GLY A CA 1
ATOM 1433 C C . GLY A 1 185 ? -0.302 53.122 20.676 1.00 37.41 185 GLY A C 1
ATOM 1434 O O . GLY A 1 185 ? -0.131 52.002 21.141 1.00 37.41 185 GLY A O 1
ATOM 1435 N N . SER A 1 186 ? 0.409 54.180 21.074 1.00 51.19 186 SER A N 1
ATOM 1436 C CA . SER A 1 186 ? 1.237 54.187 22.284 1.00 51.19 186 SER A CA 1
ATOM 1437 C C . SER A 1 186 ? 0.346 54.323 23.514 1.00 51.19 186 SER A C 1
ATOM 1439 O O . SER A 1 186 ? -0.209 55.399 23.699 1.00 51.19 186 SER A O 1
ATOM 1441 N N . GLU A 1 187 ? 0.277 53.307 24.375 1.00 45.03 187 GLU A N 1
ATOM 1442 C CA . GLU A 1 187 ? -0.069 53.479 25.792 1.00 45.03 187 GLU A CA 1
ATOM 1443 C C . GLU A 1 187 ? 0.721 52.483 26.659 1.00 45.03 187 GLU A C 1
ATOM 1445 O O . GLU A 1 187 ? 0.650 51.273 26.440 1.00 45.03 187 GLU A O 1
ATOM 1450 N N . SER A 1 188 ? 1.385 53.032 27.688 1.00 41.53 188 SER A N 1
ATOM 1451 C CA . SER A 1 188 ? 2.183 52.416 28.779 1.00 41.53 188 SER A CA 1
ATOM 1452 C C . SER A 1 188 ? 3.702 52.394 28.605 1.00 41.53 188 SER A C 1
ATOM 1454 O O . SER A 1 188 ? 4.219 51.623 27.770 1.00 41.53 188 SER A O 1
#

Sequence (188 aa):
MACEDFAKRFLSTIVEVQKSGEVHEQSGKELKKCQEEHEKSSEKLRKSIENLQTMIKCNAEDLQDFVQNLTPDHRRELEGLIPKNQQDLFHEMLKVRSTEEILRLTSHEGKGEDEHASSDEKQASVKDKDRSLDTSSSPEDEEDAGRSESDSESGGENENGNANESGSESESGSESKSGSESESGSES